Protein AF-A0A1U7TPP8-F1 (afdb_monomer_lite)

InterPro domains:
  IPR013087 Zinc finger C2H2-type [PS00028] (2-22)
  IPR013087 Zinc finger C2H2-type [PS50157] (1-27)
  IPR036236 Zinc finger C2H2 superfamily [SSF57667] (1-43)

Secondary structure (DSSP, 8-state):
--TTT----SSHHHHHHHHTTS--SS--B-TTT-PBPSSGGGEESTTSHHHH-TTS-------------------PPP---S----EETT-HHHHHHHHHHS-HHHHHHHHHHT--HHHHHHHHHHHHHHHHHHHHT--HHHHHHHHHHHHHHHHHHHHT--HHHHHHHHHHHHHHHHHHHHT--HHHHHHHHHHHHHTT-

Radius of gyration: 33.09 Å; chains: 1; bounding box: 66×43×98 Å

Foldseek 3Di:
DAPPPPDDDDDPVVNVVVVVVVPPPDDQAAPQPRHGHPDPVFKDLVPPPVPPPPPPDDDDDDDDDDDDDDDDDPCPPPPDDPDRHIHTPPPPRVVVVVCVVPDDVVVVVVCLVPPPPVNNVVVVVVVVVVVVVCVVPQDPVSVVVVVVVVVVVVVVVVVPDDPVNVVVVVVVVVVVVVVCQVPDDPVRVVVVVVVVVVVVD

Sequence (201 aa):
MCPVCGRALSSPGSLGRHLLIHSEDQRSNCAVCGARFTSHATFNSEKLPEVLNMESLPIAHNEGPSNAEGKDIAFSPPVYPAGILLVCNNCAAYRKLLEAQTPSVRKWALRRQNEPLEVRLQRLERERTAKKSRRDNETPEEREVRRMRDREAKRLQRMQETDEQRARRLQRDREAMRLKRANETPEKRQARLIREREAKR

Organism: Carlito syrichta (NCBI:txid1868482)

pLDDT: mean 70.75, std 24.05, range [28.14, 98.19]

Structure (mmCIF, N/CA/C/O backbone):
data_AF-A0A1U7TPP8-F1
#
_entry.id   AF-A0A1U7TPP8-F1
#
loop_
_atom_site.group_PDB
_atom_site.id
_atom_site.type_symbol
_atom_site.label_atom_id
_atom_site.label_alt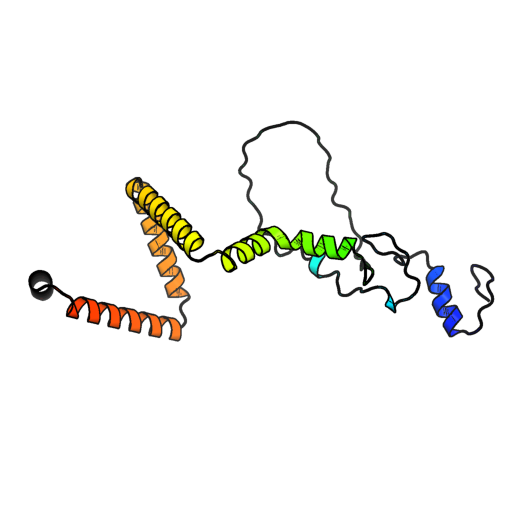_id
_atom_site.label_comp_id
_atom_site.label_asym_id
_atom_site.label_entity_id
_atom_site.label_seq_id
_atom_site.pdbx_PDB_ins_code
_atom_site.Cartn_x
_atom_site.Cartn_y
_atom_site.Cartn_z
_atom_site.occupancy
_atom_site.B_iso_or_equiv
_atom_site.auth_seq_id
_atom_site.auth_comp_id
_atom_site.auth_asym_id
_atom_site.auth_atom_id
_atom_site.pdbx_PDB_model_num
ATOM 1 N N . MET A 1 1 ? -41.255 -1.942 63.408 1.00 57.09 1 MET A N 1
ATOM 2 C CA . MET A 1 1 ? -40.026 -1.323 63.956 1.00 57.09 1 MET A CA 1
ATOM 3 C C . MET A 1 1 ? -38.818 -2.028 63.368 1.00 57.09 1 MET A C 1
ATOM 5 O O . MET A 1 1 ? -38.920 -3.217 63.095 1.00 57.09 1 MET A O 1
ATOM 9 N N . CYS A 1 2 ? -37.715 -1.314 63.143 1.00 51.94 2 CYS A N 1
ATOM 10 C CA . CYS A 1 2 ? -36.452 -1.907 62.716 1.00 51.94 2 CYS A CA 1
ATOM 11 C C . CYS A 1 2 ? -35.727 -2.544 63.916 1.00 51.94 2 CYS A C 1
ATOM 13 O O . CYS A 1 2 ? -35.495 -1.834 64.893 1.00 51.94 2 CYS A O 1
ATOM 15 N N . PRO A 1 3 ? -35.337 -3.829 63.853 1.00 45.69 3 PRO A N 1
ATOM 16 C CA . PRO A 1 3 ? -34.630 -4.510 64.939 1.00 45.69 3 PRO A CA 1
ATOM 17 C C . PRO A 1 3 ? -33.204 -3.992 65.184 1.00 45.69 3 PRO A C 1
ATOM 19 O O . PRO A 1 3 ? -32.658 -4.249 66.247 1.00 45.69 3 PRO A O 1
ATOM 22 N N . VAL A 1 4 ? -32.607 -3.257 64.237 1.00 48.06 4 VAL A N 1
ATOM 23 C CA . VAL A 1 4 ? -31.222 -2.756 64.350 1.00 48.06 4 VAL A CA 1
ATOM 24 C C . VAL A 1 4 ? -31.162 -1.341 64.935 1.00 48.06 4 VAL A C 1
ATOM 26 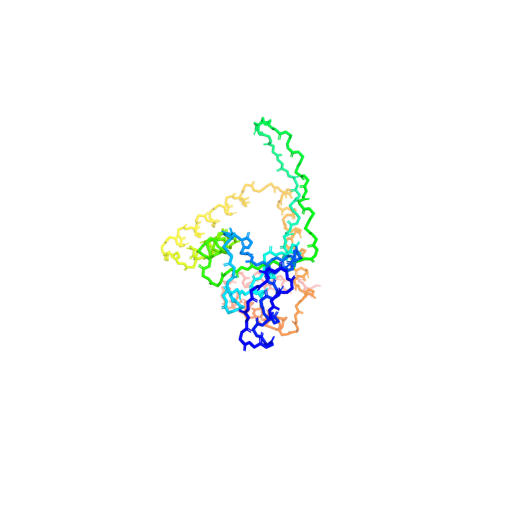O O . VAL A 1 4 ? -30.303 -1.045 65.754 1.00 48.06 4 VAL A O 1
ATOM 29 N N . CYS A 1 5 ? -32.081 -0.451 64.544 1.00 51.84 5 CYS A N 1
ATOM 30 C CA . CYS A 1 5 ? -32.044 0.961 64.954 1.00 51.84 5 CYS A CA 1
ATOM 31 C C . CYS A 1 5 ? -33.341 1.480 65.594 1.00 51.84 5 CYS A C 1
ATOM 33 O O . CYS A 1 5 ? -33.495 2.683 65.789 1.00 51.84 5 CYS A O 1
ATOM 35 N N . GLY A 1 6 ? -34.317 0.607 65.861 1.00 42.28 6 GLY A N 1
ATOM 36 C CA . GLY A 1 6 ? -35.557 0.949 66.568 1.00 42.28 6 GLY A CA 1
ATOM 37 C C . GLY A 1 6 ? -36.566 1.795 65.780 1.00 42.28 6 GLY A C 1
ATOM 38 O O . GLY A 1 6 ? -37.665 2.053 66.264 1.00 42.28 6 GLY A O 1
ATOM 39 N N . ARG A 1 7 ? -36.256 2.215 64.545 1.00 56.66 7 ARG A N 1
ATOM 40 C CA . ARG A 1 7 ? -37.121 3.118 63.766 1.00 56.66 7 ARG A CA 1
ATOM 41 C C . ARG A 1 7 ? -38.453 2.461 63.378 1.00 56.66 7 ARG A C 1
ATOM 43 O O . ARG A 1 7 ? -38.480 1.351 62.842 1.00 56.66 7 ARG A O 1
ATOM 50 N N . ALA A 1 8 ? -39.573 3.143 63.619 1.00 60.72 8 ALA A N 1
ATOM 51 C CA . ALA A 1 8 ? -40.893 2.699 63.171 1.00 60.72 8 ALA A CA 1
ATOM 52 C C . ALA A 1 8 ? -41.070 2.963 61.666 1.00 60.72 8 ALA A C 1
ATOM 54 O O . ALA A 1 8 ? -40.761 4.047 61.175 1.00 60.72 8 ALA A O 1
ATOM 55 N N . LEU A 1 9 ? -41.541 1.955 60.931 1.00 77.69 9 LEU A N 1
ATOM 56 C CA . LEU A 1 9 ? -41.769 2.010 59.485 1.00 77.69 9 LEU A CA 1
ATOM 57 C C . LEU A 1 9 ? -43.206 1.591 59.203 1.00 77.69 9 LEU A C 1
ATOM 59 O O . LEU A 1 9 ? -43.742 0.730 59.899 1.00 77.69 9 LEU A O 1
ATOM 63 N N . SER A 1 10 ? -43.810 2.229 58.201 1.00 72.75 10 SER A N 1
ATOM 64 C CA . SER A 1 10 ? -45.250 2.188 57.938 1.00 72.75 10 SER A CA 1
ATOM 65 C C . SER A 1 10 ? -45.726 0.926 57.219 1.00 72.75 10 SER A C 1
ATOM 67 O O . SER A 1 10 ? -46.928 0.702 57.130 1.00 72.75 10 SER A O 1
ATOM 69 N N . SER A 1 11 ? -44.820 0.095 56.696 1.00 77.25 11 SER A N 1
ATOM 70 C CA . SER A 1 11 ? -45.200 -1.147 56.020 1.00 77.25 11 SER A CA 1
ATOM 71 C C . SER A 1 11 ? -44.100 -2.216 56.045 1.00 77.25 11 SER A C 1
ATOM 73 O O . SER A 1 11 ? -42.914 -1.887 56.122 1.00 77.25 11 SER A O 1
ATOM 75 N N . PRO A 1 12 ? -44.453 -3.504 55.891 1.00 53.66 12 PRO A N 1
ATOM 76 C CA . PRO A 1 12 ? -43.474 -4.587 55.780 1.00 53.66 12 PRO A CA 1
ATOM 77 C C . PRO A 1 12 ? -42.531 -4.420 54.577 1.00 53.66 12 PRO A C 1
ATOM 79 O O . PRO A 1 12 ? -41.334 -4.668 54.683 1.00 53.66 12 PRO A O 1
ATOM 82 N N . GLY A 1 13 ? -43.039 -3.916 53.445 1.00 62.00 13 GLY A N 1
ATOM 83 C CA . GLY A 1 13 ? -42.222 -3.651 52.255 1.00 62.00 13 GLY A CA 1
ATOM 84 C C . GLY A 1 13 ? -41.216 -2.507 52.445 1.00 62.00 13 GLY A C 1
ATOM 85 O O . GLY A 1 13 ? -40.094 -2.574 51.942 1.00 62.00 13 GLY A O 1
ATOM 86 N N . SER A 1 14 ? -41.579 -1.470 53.210 1.00 57.34 14 SER A N 1
ATOM 87 C CA . SER A 1 14 ? -40.646 -0.392 53.571 1.00 57.34 14 SER A CA 1
ATOM 88 C C . SER A 1 14 ? -39.616 -0.844 54.610 1.00 57.34 14 SER A C 1
ATOM 90 O O . SER A 1 14 ? -38.460 -0.436 54.523 1.00 57.34 14 SER A O 1
ATOM 92 N N . LEU A 1 15 ? -39.996 -1.748 55.520 1.00 55.88 15 LEU A N 1
ATOM 93 C CA . LEU A 1 15 ? -39.082 -2.412 56.451 1.00 55.88 15 LEU A CA 1
ATOM 94 C C . LEU A 1 15 ? -38.051 -3.285 55.723 1.00 55.88 15 LEU A C 1
ATOM 96 O O . LEU A 1 15 ? -36.863 -3.139 55.987 1.00 55.88 15 LEU A O 1
ATOM 100 N N . GLY A 1 16 ? -38.466 -4.102 54.751 1.00 51.59 16 GLY A N 1
ATOM 101 C CA . GLY A 1 16 ? -37.540 -4.913 53.949 1.00 51.59 16 GLY A CA 1
ATOM 102 C C . GLY A 1 16 ? -36.503 -4.067 53.202 1.00 51.59 16 GLY A C 1
ATOM 103 O O . GLY A 1 16 ? -35.313 -4.363 53.235 1.00 51.59 16 GLY A O 1
ATOM 104 N N . ARG A 1 17 ? -36.927 -2.943 52.608 1.00 53.84 17 ARG A N 1
ATOM 105 C CA . ARG A 1 17 ? -36.008 -2.004 51.939 1.00 53.84 17 ARG A CA 1
ATOM 106 C C . ARG A 1 17 ? -35.098 -1.261 52.918 1.00 53.84 17 ARG A C 1
ATOM 108 O O . ARG A 1 17 ? -33.950 -0.982 52.596 1.00 53.84 17 ARG A O 1
ATOM 115 N N . HIS A 1 18 ? -35.606 -0.928 54.099 1.00 55.62 18 HIS A N 1
ATOM 116 C CA . HIS A 1 18 ? -34.836 -0.263 55.145 1.00 55.62 18 HIS A CA 1
ATOM 117 C C . HIS A 1 18 ? -33.730 -1.158 55.722 1.00 55.62 18 HIS A C 1
ATOM 119 O O . HIS A 1 18 ? -32.657 -0.659 56.046 1.00 55.62 18 HIS A O 1
ATOM 125 N N . LEU A 1 19 ? -33.961 -2.470 55.819 1.00 53.91 19 LEU A N 1
ATOM 126 C CA . LEU A 1 19 ? -32.984 -3.429 56.350 1.00 53.91 19 LEU A CA 1
ATOM 127 C C . LEU A 1 19 ? -31.756 -3.615 55.448 1.00 53.91 19 LEU A C 1
ATOM 129 O O . LEU A 1 19 ? -30.680 -3.929 55.950 1.00 53.91 19 LEU A O 1
ATOM 133 N N . LEU A 1 20 ? -31.876 -3.316 54.151 1.00 53.19 20 LEU A N 1
ATOM 134 C CA . LEU A 1 20 ? -30.743 -3.298 53.217 1.00 53.19 20 LEU A CA 1
ATOM 135 C C . LEU A 1 20 ? -29.694 -2.230 53.574 1.00 53.19 20 LEU A C 1
ATOM 137 O O . LEU A 1 20 ? -28.545 -2.350 53.174 1.00 53.19 20 LEU A O 1
ATOM 141 N N . ILE A 1 21 ? -30.070 -1.198 54.339 1.00 49.81 21 ILE A N 1
ATOM 142 C CA . ILE A 1 21 ? -29.153 -0.137 54.791 1.00 49.81 21 ILE A CA 1
ATOM 143 C C . ILE A 1 21 ? -28.291 -0.612 55.976 1.00 49.81 21 ILE A C 1
ATOM 145 O O . ILE A 1 21 ? -27.204 -0.085 56.187 1.00 49.81 21 ILE A O 1
ATOM 149 N N . HIS A 1 22 ? -28.766 -1.606 56.737 1.00 47.25 22 HIS A N 1
ATOM 150 C CA . HIS A 1 22 ? -28.080 -2.160 57.915 1.00 47.25 22 HIS A CA 1
ATOM 151 C C . HIS A 1 22 ? -27.206 -3.377 57.603 1.00 47.25 22 HIS A C 1
ATOM 153 O O . HIS A 1 22 ? -26.532 -3.886 58.491 1.00 47.25 22 HIS A O 1
ATOM 159 N N . SER A 1 23 ? -27.222 -3.870 56.365 1.00 53.69 23 SER A N 1
ATOM 160 C CA . SER A 1 23 ? -26.359 -4.981 55.964 1.00 53.69 23 SER A CA 1
ATOM 161 C C . SER A 1 23 ? -24.947 -4.447 55.713 1.00 53.69 23 SER A C 1
ATOM 163 O O . SER A 1 23 ? -24.720 -3.718 54.751 1.00 53.69 23 SER A O 1
ATOM 165 N N . GLU A 1 24 ? -23.998 -4.790 56.589 1.00 48.62 24 GLU A N 1
ATOM 166 C CA . GLU A 1 24 ? -22.576 -4.418 56.461 1.00 48.62 24 GLU A CA 1
ATOM 167 C C . GLU A 1 24 ? -21.866 -5.114 55.280 1.00 48.62 24 GLU A C 1
ATOM 169 O O . GLU A 1 24 ? -20.729 -4.779 54.950 1.00 48.62 24 GLU A O 1
ATOM 174 N N . ASP A 1 25 ? -22.556 -6.010 54.567 1.00 44.31 25 ASP A N 1
ATOM 175 C CA . ASP A 1 25 ? -22.104 -6.566 53.294 1.00 44.31 25 ASP A CA 1
ATOM 176 C C . ASP A 1 25 ? -22.533 -5.674 52.107 1.00 44.31 25 ASP A C 1
ATOM 178 O O . ASP A 1 25 ? -23.552 -5.866 51.451 1.00 44.31 25 ASP A O 1
ATOM 182 N N . GLN A 1 26 ? -21.684 -4.674 51.856 1.00 46.75 26 GLN A N 1
ATOM 183 C CA . GLN A 1 26 ? -21.269 -4.202 50.531 1.00 46.75 26 GLN A CA 1
ATOM 184 C C . GLN A 1 26 ? -22.236 -3.406 49.611 1.00 46.75 26 GLN A C 1
ATOM 186 O O . GLN A 1 26 ? -23.159 -3.916 48.986 1.00 46.75 26 GLN A O 1
ATOM 191 N N . ARG A 1 27 ? -21.786 -2.169 49.312 1.00 51.53 27 ARG A N 1
ATOM 192 C CA . ARG A 1 27 ? -22.001 -1.389 48.064 1.00 51.53 27 ARG A CA 1
ATOM 193 C C . ARG A 1 27 ? -23.310 -0.603 47.955 1.00 51.53 27 ARG A C 1
ATOM 195 O O . ARG A 1 27 ? -24.081 -0.764 47.019 1.00 51.53 27 ARG A O 1
ATOM 202 N N . SER A 1 28 ? -23.485 0.400 48.805 1.00 52.44 28 SER A N 1
ATOM 203 C CA . SER A 1 28 ? -24.407 1.505 48.511 1.00 52.44 28 SER A CA 1
ATOM 204 C C . SER A 1 28 ? -23.679 2.758 48.019 1.00 52.44 28 SER A C 1
ATOM 206 O O . SER A 1 28 ? -24.222 3.841 48.179 1.00 52.44 28 SER A O 1
ATOM 208 N N . ASN A 1 29 ? -22.453 2.667 47.490 1.00 54.66 29 ASN A N 1
ATOM 209 C CA . ASN A 1 29 ? -21.668 3.838 47.088 1.00 54.66 29 ASN A CA 1
ATOM 210 C C . ASN A 1 29 ? -21.175 3.690 45.646 1.00 54.66 29 ASN A C 1
ATOM 212 O O . ASN A 1 29 ? -20.780 2.603 45.227 1.00 54.66 29 ASN A O 1
ATOM 216 N N . CYS A 1 30 ? -21.150 4.791 44.899 1.00 61.12 30 CYS A N 1
ATOM 217 C CA . CYS A 1 30 ? -20.512 4.842 43.592 1.00 61.12 30 CYS A CA 1
ATOM 218 C C . CYS A 1 30 ? -19.013 4.539 43.731 1.00 61.12 30 CYS A C 1
ATOM 220 O O . CYS A 1 30 ? -18.312 5.267 44.429 1.00 61.12 30 CYS A O 1
ATOM 222 N N . ALA A 1 31 ? -18.499 3.530 43.025 1.00 55.84 31 ALA A N 1
ATOM 223 C CA . ALA A 1 31 ? -17.082 3.150 43.072 1.00 55.84 31 ALA A CA 1
ATOM 224 C C . ALA A 1 31 ? -16.133 4.257 42.570 1.00 55.84 31 ALA A C 1
ATOM 226 O O . ALA A 1 31 ? -14.944 4.238 42.863 1.00 55.84 31 ALA A O 1
ATOM 227 N N . VAL A 1 32 ? -16.662 5.226 41.815 1.00 57.09 32 VAL A N 1
ATOM 228 C CA . VAL A 1 32 ? -15.876 6.293 41.183 1.00 57.09 32 VAL A CA 1
ATOM 229 C C . VAL A 1 32 ? -15.894 7.593 41.986 1.00 57.09 32 VAL A C 1
ATOM 231 O O . VAL A 1 32 ? -14.871 8.255 42.102 1.00 57.09 32 VAL A O 1
ATOM 234 N N . CYS A 1 33 ? -17.048 7.995 42.525 1.00 57.81 33 CYS A N 1
ATOM 235 C CA . CYS A 1 33 ? -17.174 9.259 43.264 1.00 57.81 33 CYS A CA 1
ATOM 236 C C . CYS A 1 33 ? -17.543 9.089 44.742 1.00 57.81 33 CYS A C 1
ATOM 238 O O . CYS A 1 33 ? -17.759 10.082 45.427 1.00 57.81 33 CYS A O 1
ATOM 240 N N . GLY A 1 34 ? -17.683 7.855 45.230 1.00 58.19 34 GLY A N 1
ATOM 241 C CA . GLY A 1 34 ? -18.028 7.543 46.620 1.00 58.19 34 GLY A CA 1
ATOM 242 C C . GLY A 1 34 ? -19.459 7.903 47.037 1.00 58.19 34 GLY A C 1
ATOM 243 O O . GLY A 1 34 ? -19.847 7.625 48.168 1.00 58.19 34 GLY A O 1
ATOM 244 N N . ALA A 1 35 ? -20.258 8.507 46.150 1.00 58.78 35 ALA A N 1
ATOM 245 C CA . ALA A 1 35 ? -21.600 8.987 46.474 1.00 58.78 35 ALA A CA 1
ATOM 246 C C . ALA A 1 35 ? -22.540 7.843 46.879 1.00 58.78 35 ALA A C 1
ATOM 248 O O . ALA A 1 35 ? -22.634 6.846 46.159 1.00 58.78 35 ALA A O 1
ATOM 249 N N . ARG A 1 36 ? -23.254 8.016 48.000 1.00 61.50 36 ARG A N 1
ATOM 250 C CA . ARG A 1 36 ? -24.198 7.025 48.532 1.00 61.50 36 ARG A CA 1
ATOM 251 C C . ARG A 1 36 ? -25.487 6.983 47.701 1.00 61.50 36 ARG A C 1
ATOM 253 O O . ARG A 1 36 ? -26.065 8.027 47.404 1.00 61.50 36 ARG A O 1
ATOM 260 N N . PHE A 1 37 ? -25.959 5.792 47.353 1.00 57.41 37 PHE A N 1
ATOM 261 C CA . PHE A 1 37 ? -27.240 5.576 46.689 1.00 57.41 37 PHE A CA 1
ATOM 262 C C . PHE A 1 37 ? -28.373 5.612 47.714 1.00 57.41 37 PHE A C 1
ATOM 264 O O . PHE A 1 37 ? -28.315 4.950 48.746 1.00 57.41 37 PHE A O 1
ATO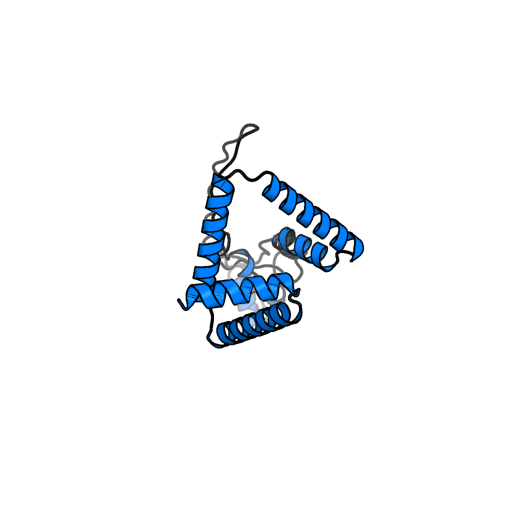M 271 N N . THR A 1 38 ? -29.433 6.353 47.409 1.00 55.16 38 THR A N 1
ATOM 272 C CA . THR A 1 38 ? -30.662 6.401 48.220 1.00 55.16 38 THR A CA 1
ATOM 273 C C . THR A 1 38 ? -31.785 5.540 47.632 1.00 55.16 38 THR A C 1
ATOM 275 O O . THR A 1 38 ? -32.824 5.359 48.262 1.00 55.16 38 THR A O 1
ATOM 278 N N . SER A 1 39 ? -31.597 5.008 46.417 1.00 53.75 39 SER A N 1
ATOM 279 C CA . SER A 1 39 ? -32.580 4.208 45.677 1.00 53.75 39 SER A CA 1
ATOM 280 C C . SER A 1 39 ? -31.935 3.465 44.497 1.00 53.75 39 SER A C 1
ATOM 282 O O . SER A 1 39 ? -31.018 3.985 43.856 1.00 53.75 39 SER A O 1
ATOM 284 N N . HIS A 1 40 ? -32.474 2.288 44.153 1.00 53.91 40 HIS A N 1
ATOM 285 C CA . HIS A 1 40 ? -32.032 1.435 43.037 1.00 53.91 40 HIS A CA 1
ATOM 286 C C . HIS A 1 40 ? -32.143 2.110 41.654 1.00 53.91 40 HIS A C 1
ATOM 288 O O . HIS A 1 40 ? -31.454 1.728 40.719 1.00 53.91 40 HIS A O 1
ATOM 294 N N . ALA A 1 41 ? -32.955 3.165 41.516 1.00 58.31 41 ALA A N 1
ATOM 295 C CA . ALA A 1 41 ? -33.093 3.918 40.263 1.00 58.31 41 ALA A CA 1
ATOM 296 C C . ALA A 1 41 ? -31.877 4.815 39.926 1.00 58.31 41 ALA A C 1
ATOM 298 O O . ALA A 1 41 ? -31.804 5.392 38.840 1.00 58.31 41 ALA A O 1
ATOM 299 N N . THR A 1 42 ? -30.928 4.980 40.857 1.00 55.91 42 THR A N 1
ATOM 300 C CA . THR A 1 42 ? -29.834 5.964 40.739 1.00 55.91 42 THR A CA 1
ATOM 301 C C . THR A 1 42 ? -28.471 5.368 40.361 1.00 55.91 42 THR A C 1
ATOM 303 O O . THR A 1 42 ? -27.526 6.124 40.105 1.00 55.91 42 THR A O 1
ATOM 306 N N . PHE A 1 43 ? -28.370 4.039 40.243 1.00 59.56 43 PHE A N 1
ATOM 307 C CA . PHE A 1 43 ? -27.158 3.330 39.823 1.00 59.56 43 PHE A CA 1
ATOM 308 C C . PHE A 1 43 ? -27.418 2.394 38.638 1.00 59.56 43 PHE A C 1
ATOM 310 O O . PHE A 1 43 ? -28.562 2.036 38.369 1.00 59.56 43 PHE A O 1
ATOM 317 N N . ASN A 1 44 ? -26.361 2.015 37.918 1.00 55.38 44 ASN A N 1
ATOM 318 C CA . ASN A 1 44 ? -26.442 1.028 36.842 1.00 55.38 44 ASN A CA 1
ATOM 319 C C . ASN A 1 44 ? -25.293 0.018 36.966 1.00 55.38 44 ASN A C 1
ATOM 321 O O . ASN A 1 44 ? -24.119 0.394 36.932 1.00 55.38 44 ASN A O 1
ATOM 325 N N . SER A 1 45 ? -25.652 -1.252 37.158 1.00 54.56 45 SER A N 1
ATOM 326 C CA . SER A 1 45 ? -24.728 -2.385 37.265 1.00 54.56 45 SER A CA 1
ATOM 327 C C . SER A 1 45 ? -24.223 -2.870 35.899 1.00 54.56 45 SER A C 1
ATOM 329 O O . SER A 1 45 ? -23.122 -3.407 35.818 1.00 54.56 45 SER A O 1
ATOM 331 N N . GLU A 1 46 ? -24.968 -2.629 34.815 1.00 55.53 46 GLU A N 1
ATOM 332 C CA . GLU A 1 46 ? -24.654 -3.099 33.457 1.00 55.53 46 GLU A CA 1
ATOM 333 C C . GLU A 1 46 ? -23.533 -2.308 32.769 1.00 55.53 46 GLU A C 1
ATOM 335 O O . GLU A 1 46 ? -23.023 -2.751 31.747 1.00 55.53 46 GLU A O 1
ATOM 340 N N . LYS A 1 47 ? -23.125 -1.137 33.285 1.00 51.88 47 LYS A N 1
ATOM 341 C CA . LYS A 1 47 ? -22.104 -0.285 32.630 1.00 51.88 47 LYS A CA 1
ATOM 342 C C . LYS A 1 47 ? -20.652 -0.649 32.968 1.00 51.88 47 LYS A C 1
ATOM 344 O O . LYS A 1 47 ? -19.720 -0.110 32.383 1.00 51.88 47 LYS A O 1
ATOM 349 N N . LEU A 1 48 ? -20.431 -1.561 33.907 1.00 50.97 48 LEU A N 1
ATOM 350 C CA . LEU A 1 48 ? -19.093 -1.980 34.339 1.00 50.97 48 LEU A CA 1
ATOM 351 C C . LEU A 1 48 ? -18.378 -3.089 33.547 1.00 50.97 48 LEU A C 1
ATOM 353 O O . LEU A 1 48 ? -17.153 -3.139 33.674 1.00 50.97 48 LEU A O 1
ATOM 357 N N . PRO A 1 49 ? -19.030 -3.935 32.722 1.00 48.31 49 PRO A N 1
ATOM 358 C CA . PRO A 1 49 ? -18.328 -4.975 31.968 1.00 48.31 49 PRO A CA 1
ATOM 359 C C . PRO A 1 49 ? -17.236 -4.418 31.044 1.00 48.31 49 PRO A C 1
ATOM 361 O O . PRO A 1 49 ? -16.205 -5.054 30.855 1.00 48.31 49 PRO A O 1
ATOM 364 N N . GLU A 1 50 ? -17.421 -3.208 30.505 1.00 44.38 50 GLU A N 1
ATOM 365 C CA . GLU A 1 50 ? -16.499 -2.615 29.524 1.00 44.38 50 GLU A CA 1
ATOM 366 C C . GLU A 1 50 ? -15.156 -2.152 30.114 1.00 44.38 50 GLU A C 1
ATOM 368 O O . GLU A 1 50 ? -14.206 -1.952 29.363 1.00 44.38 50 GLU A O 1
ATOM 373 N N . VAL A 1 51 ? -15.048 -1.991 31.438 1.00 46.75 51 VAL A N 1
ATOM 374 C CA . VAL A 1 51 ? -13.834 -1.456 32.091 1.00 46.75 51 VAL A CA 1
ATOM 375 C C . VAL A 1 51 ? -12.927 -2.562 32.644 1.00 46.75 51 VAL A C 1
ATOM 377 O O . VAL A 1 51 ? -11.767 -2.312 32.955 1.00 46.75 51 VAL A O 1
ATOM 380 N N . LEU A 1 52 ? -13.438 -3.791 32.771 1.00 45.62 52 LEU A N 1
ATOM 381 C CA . LEU A 1 52 ? -12.721 -4.913 33.390 1.00 45.62 52 LEU A CA 1
ATOM 382 C C . LEU A 1 52 ? -12.334 -6.019 32.401 1.00 45.62 52 LEU A C 1
ATOM 384 O O . LEU A 1 52 ? -11.721 -7.004 32.807 1.00 45.62 52 LEU A O 1
ATOM 388 N N . ASN A 1 53 ? -12.640 -5.863 31.109 1.00 43.81 53 ASN A N 1
ATOM 389 C CA . ASN A 1 53 ? -12.301 -6.871 30.110 1.00 43.81 53 ASN A CA 1
ATOM 390 C C . ASN A 1 53 ? -10.837 -6.731 29.650 1.00 43.81 53 ASN A C 1
ATOM 392 O O . ASN A 1 53 ? -10.526 -6.175 28.596 1.00 43.81 53 ASN A O 1
ATOM 396 N N . MET A 1 54 ? -9.927 -7.243 30.481 1.00 45.06 54 MET A N 1
ATOM 397 C CA . MET A 1 54 ? -8.474 -7.300 30.268 1.00 45.06 54 MET A CA 1
ATOM 398 C C . MET A 1 54 ? -8.046 -8.395 29.262 1.00 45.06 54 MET A C 1
ATOM 400 O O . MET A 1 54 ? -6.898 -8.813 29.257 1.00 45.06 54 MET A O 1
ATOM 404 N N . GLU A 1 55 ? -8.941 -8.878 28.394 1.00 39.47 55 GLU A N 1
ATOM 405 C CA . GLU A 1 55 ? -8.624 -9.904 27.380 1.00 39.47 55 GLU A CA 1
ATOM 406 C C . GLU A 1 55 ? -8.304 -9.332 25.987 1.00 39.47 55 GLU A C 1
ATOM 408 O O . GLU A 1 55 ? -8.147 -10.077 25.023 1.00 39.47 55 GLU A O 1
ATOM 413 N N . SER A 1 56 ? -8.185 -8.007 25.842 1.00 47.62 56 SER A N 1
ATOM 414 C CA . SER A 1 56 ? -7.974 -7.377 24.526 1.00 47.62 56 SER A CA 1
ATOM 415 C C . SER A 1 56 ? -6.809 -6.384 24.434 1.00 47.62 56 SER A C 1
ATOM 417 O O . SER A 1 56 ? -6.685 -5.680 23.430 1.00 47.62 56 SER A O 1
ATOM 419 N N . LEU A 1 57 ? -5.894 -6.360 25.413 1.00 40.56 57 LEU A N 1
ATOM 420 C CA . LEU A 1 57 ? -4.619 -5.651 25.256 1.00 40.56 57 LEU A CA 1
ATOM 421 C C . LEU A 1 57 ? -3.549 -6.579 24.648 1.00 40.56 57 LEU A C 1
ATOM 423 O O . LEU A 1 57 ? -3.292 -7.648 25.200 1.00 40.56 57 LEU A O 1
ATOM 427 N N . PRO A 1 58 ? -2.891 -6.195 23.536 1.00 37.09 58 PRO A N 1
ATOM 428 C CA . PRO A 1 58 ? -1.768 -6.958 23.010 1.00 37.09 58 PRO A CA 1
ATOM 429 C C . PRO A 1 58 ? -0.571 -6.860 23.965 1.00 37.09 58 PRO A C 1
ATOM 431 O O . PRO A 1 58 ? -0.212 -5.770 24.414 1.00 37.09 58 PRO A O 1
ATOM 434 N N . ILE A 1 59 ? 0.057 -8.005 24.245 1.00 39.06 59 ILE A N 1
ATOM 435 C CA . ILE A 1 59 ? 1.302 -8.111 25.013 1.00 39.06 59 ILE A CA 1
ATOM 436 C C . ILE A 1 59 ? 2.391 -7.345 24.253 1.00 39.06 59 ILE A C 1
ATOM 438 O O . ILE A 1 59 ? 2.843 -7.768 23.188 1.00 39.06 59 ILE A O 1
ATOM 442 N N . ALA A 1 60 ? 2.789 -6.188 24.779 1.00 36.00 60 ALA A N 1
ATOM 443 C CA . ALA A 1 60 ? 3.934 -5.451 24.270 1.00 36.00 60 ALA A CA 1
ATOM 444 C C . ALA A 1 60 ? 5.213 -6.112 24.798 1.00 36.00 60 ALA A C 1
ATOM 446 O O . ALA A 1 60 ? 5.476 -6.105 25.999 1.00 36.00 60 ALA A O 1
ATOM 447 N N . HIS A 1 61 ? 6.004 -6.692 23.895 1.00 35.62 61 HIS A N 1
ATOM 448 C CA . HIS A 1 61 ? 7.373 -7.083 24.201 1.00 35.62 61 HIS A CA 1
ATOM 449 C C . HIS A 1 61 ? 8.228 -5.827 24.412 1.00 35.62 61 HIS A C 1
ATOM 451 O O . HIS A 1 61 ? 8.189 -4.890 23.612 1.00 35.62 61 HIS A O 1
ATOM 457 N N . ASN A 1 62 ? 8.956 -5.837 25.528 1.00 41.28 62 ASN A N 1
ATOM 458 C CA . ASN A 1 62 ? 9.950 -4.854 25.940 1.00 41.28 62 ASN A CA 1
ATOM 459 C C . ASN A 1 62 ? 11.036 -4.668 24.879 1.00 41.28 62 ASN A C 1
ATOM 461 O O . ASN A 1 62 ? 11.746 -5.619 24.589 1.00 41.28 62 ASN A O 1
ATOM 465 N N . GLU A 1 63 ? 11.238 -3.432 24.433 1.00 30.89 63 GLU A N 1
ATOM 466 C CA . GLU A 1 63 ? 12.546 -2.909 24.030 1.00 30.89 63 GLU A CA 1
ATOM 467 C C . GLU A 1 63 ? 12.576 -1.434 24.467 1.00 30.89 63 GLU A C 1
ATOM 469 O O . GLU A 1 63 ? 11.984 -0.559 23.831 1.00 30.89 63 GLU A O 1
ATOM 474 N N . GLY A 1 64 ? 13.192 -1.175 25.622 1.00 29.97 64 GLY A N 1
ATOM 475 C CA . GLY A 1 64 ? 13.648 0.162 26.006 1.00 29.97 64 GLY A CA 1
ATOM 476 C C . GLY A 1 64 ? 15.058 0.416 25.461 1.00 29.97 64 GLY A C 1
ATOM 477 O O . GLY A 1 64 ? 15.761 -0.525 25.099 1.00 29.97 64 GLY A O 1
ATOM 478 N N . PRO A 1 65 ? 15.519 1.675 25.479 1.00 35.19 65 PRO A N 1
ATOM 479 C CA . PRO A 1 65 ? 16.534 1.973 26.484 1.00 35.19 65 PRO A CA 1
ATOM 480 C C . PRO A 1 65 ? 16.254 3.252 27.288 1.00 35.19 65 PRO A C 1
ATOM 482 O O . PRO A 1 65 ? 16.036 4.334 26.751 1.00 35.19 65 PRO A O 1
ATOM 485 N N . SER A 1 66 ? 16.274 3.038 28.606 1.00 30.73 66 SER A N 1
ATOM 486 C CA . SER A 1 66 ? 16.774 3.863 29.716 1.00 30.73 66 SER A CA 1
ATOM 487 C C . SER A 1 66 ? 16.935 5.381 29.547 1.00 30.73 66 SER A C 1
ATOM 489 O O . SER A 1 66 ? 17.858 5.844 28.877 1.00 30.73 66 SER A O 1
ATOM 491 N N . ASN A 1 67 ? 16.197 6.137 30.370 1.00 28.14 67 ASN A N 1
ATOM 492 C CA . ASN A 1 67 ? 16.820 7.100 31.286 1.00 28.14 67 ASN A CA 1
ATOM 493 C C . ASN A 1 67 ? 15.892 7.478 32.462 1.00 28.14 67 ASN A C 1
ATOM 495 O O . ASN A 1 67 ? 14.685 7.599 32.270 1.00 28.14 67 ASN A O 1
ATOM 499 N N . ALA A 1 68 ? 16.513 7.723 33.623 1.00 31.17 68 ALA A N 1
ATOM 500 C CA . ALA A 1 68 ? 15.995 8.316 34.870 1.00 31.17 68 ALA A CA 1
ATOM 501 C C . ALA A 1 68 ? 15.256 7.418 35.902 1.00 31.17 68 ALA A C 1
ATOM 503 O O . ALA A 1 68 ? 14.052 7.200 35.849 1.00 31.17 68 ALA A O 1
ATOM 504 N N . GLU A 1 69 ? 16.050 6.955 36.876 1.00 28.77 69 GLU A N 1
ATOM 505 C CA . GLU A 1 69 ? 15.881 7.116 38.336 1.00 28.77 69 GLU A CA 1
ATOM 506 C C . GLU A 1 69 ? 14.522 6.811 39.016 1.00 28.77 69 GLU A C 1
ATOM 508 O O . GLU A 1 69 ? 13.602 7.620 39.045 1.00 28.77 69 GLU A O 1
ATOM 513 N N . GLY A 1 70 ? 14.501 5.685 39.744 1.00 33.19 70 GLY A N 1
ATOM 514 C CA . GLY A 1 70 ? 14.189 5.660 41.181 1.00 33.19 70 GLY A CA 1
ATOM 515 C C . GLY A 1 70 ? 12.733 5.812 41.642 1.00 33.19 70 GLY A C 1
ATOM 516 O O . GLY A 1 70 ? 12.311 6.904 42.014 1.00 33.19 70 GLY A O 1
ATOM 517 N N . LYS A 1 71 ? 12.032 4.678 41.802 1.00 35.31 71 LYS A N 1
ATOM 518 C CA . LYS A 1 71 ? 11.345 4.269 43.051 1.00 35.31 71 LYS A CA 1
ATOM 519 C C . LYS A 1 71 ? 10.683 2.905 42.860 1.00 35.31 71 LYS A C 1
ATOM 521 O O . LYS A 1 71 ? 9.679 2.786 42.161 1.00 35.31 71 LYS A O 1
ATOM 526 N N . ASP A 1 72 ? 11.227 1.901 43.539 1.00 32.31 72 ASP A N 1
ATOM 527 C CA . ASP A 1 72 ? 10.591 0.604 43.736 1.00 32.31 72 ASP A CA 1
ATOM 528 C C . ASP A 1 72 ? 9.330 0.787 44.588 1.00 32.31 72 ASP A C 1
ATOM 530 O O . ASP A 1 72 ? 9.371 0.819 45.817 1.00 32.31 72 ASP A O 1
ATOM 534 N N . ILE A 1 73 ? 8.184 0.942 43.930 1.00 34.72 73 ILE A N 1
ATOM 535 C CA . ILE A 1 73 ? 6.893 0.640 44.539 1.00 34.72 73 ILE A CA 1
ATOM 536 C C . ILE A 1 73 ? 6.485 -0.691 43.932 1.00 34.72 73 ILE A C 1
ATOM 538 O O . ILE A 1 73 ? 6.062 -0.752 42.779 1.00 34.72 73 ILE A O 1
ATOM 542 N N . ALA A 1 74 ? 6.642 -1.763 44.708 1.00 33.53 74 ALA A N 1
ATOM 543 C CA . ALA A 1 74 ? 6.021 -3.041 44.410 1.00 33.53 74 ALA A CA 1
ATOM 544 C C . ALA A 1 74 ? 4.507 -2.807 44.291 1.00 33.53 74 ALA A C 1
ATOM 546 O O . ALA A 1 74 ? 3.797 -2.690 45.291 1.00 33.53 74 ALA A O 1
ATOM 547 N N . PHE A 1 75 ? 4.018 -2.660 43.061 1.00 30.72 75 PHE A N 1
ATOM 548 C CA . PHE A 1 75 ? 2.597 -2.538 42.782 1.00 30.72 75 PHE A CA 1
ATOM 549 C C . PHE A 1 75 ? 1.993 -3.932 42.928 1.00 30.72 75 PHE A C 1
ATOM 551 O O . PHE A 1 75 ? 1.895 -4.693 41.968 1.00 30.72 75 PHE A O 1
ATOM 558 N N . SER A 1 76 ? 1.646 -4.295 44.162 1.00 29.39 76 SER A N 1
ATOM 559 C CA . SER A 1 76 ? 0.743 -5.414 44.399 1.00 29.39 76 SER A CA 1
ATOM 560 C C . SER A 1 76 ? -0.579 -5.059 43.712 1.00 29.39 76 SER A C 1
ATOM 562 O O . SER A 1 76 ? -1.165 -4.026 44.060 1.00 29.39 76 SER A O 1
ATOM 564 N N . PRO A 1 77 ? -1.037 -5.814 42.697 1.00 31.86 77 PRO A N 1
ATOM 565 C CA . PRO A 1 77 ? -2.318 -5.524 42.082 1.00 31.86 77 PRO A CA 1
ATOM 566 C C . PRO A 1 77 ? -3.389 -5.659 43.171 1.00 31.86 77 PRO A C 1
ATOM 568 O O . PRO A 1 77 ? -3.381 -6.651 43.906 1.00 31.86 77 PRO A O 1
ATOM 571 N N . PRO A 1 78 ? -4.294 -4.679 43.329 1.00 35.25 78 PRO A N 1
ATOM 572 C CA . PRO A 1 78 ? -5.383 -4.809 44.281 1.00 35.25 78 PRO A CA 1
ATOM 573 C C . PRO A 1 78 ? -6.167 -6.085 43.967 1.00 35.25 78 PRO A C 1
ATOM 575 O O . PRO A 1 78 ? -6.740 -6.241 42.888 1.00 35.25 78 PRO A O 1
ATOM 578 N N . VAL A 1 79 ? -6.148 -7.020 44.916 1.00 28.97 79 VAL A N 1
ATOM 579 C CA . VAL A 1 79 ? -6.970 -8.226 44.881 1.00 28.97 79 VAL A CA 1
ATOM 580 C C . VAL A 1 79 ? -8.413 -7.763 45.044 1.00 28.97 79 VAL A C 1
ATOM 582 O O . VAL A 1 79 ? -8.857 -7.467 46.152 1.00 28.97 79 VAL A O 1
ATOM 585 N N . TYR A 1 80 ? -9.138 -7.632 43.935 1.00 35.81 80 TYR A N 1
ATOM 586 C CA . TYR A 1 80 ? -10.564 -7.332 43.973 1.00 35.81 80 TYR A CA 1
ATOM 587 C C . TYR A 1 80 ? -11.338 -8.647 44.099 1.00 35.81 80 TYR A C 1
ATOM 589 O O . TYR A 1 80 ? -11.300 -9.457 43.169 1.00 35.81 80 TYR A O 1
ATOM 597 N N . PRO A 1 81 ? -12.043 -8.897 45.218 1.00 32.66 81 PRO A N 1
ATOM 598 C CA . PRO A 1 81 ? -12.940 -10.038 45.296 1.00 32.66 81 PRO A CA 1
ATOM 599 C C . PRO A 1 81 ? -14.046 -9.857 44.254 1.00 32.66 81 PRO A C 1
ATOM 601 O O . PRO A 1 81 ? -14.516 -8.738 44.037 1.00 32.66 81 PRO A O 1
ATOM 604 N N . ALA A 1 82 ? -14.435 -10.954 43.599 1.00 33.72 82 ALA A N 1
ATOM 605 C CA . ALA A 1 82 ? -15.451 -10.999 42.552 1.00 33.72 82 ALA A CA 1
ATOM 606 C C . ALA A 1 82 ? -16.725 -10.256 42.989 1.00 33.72 82 ALA A C 1
ATOM 608 O O . ALA A 1 82 ? -17.551 -10.759 43.750 1.00 33.72 82 ALA A O 1
ATOM 609 N N . GLY A 1 83 ? -16.851 -9.006 42.550 1.00 43.00 83 GLY A N 1
ATOM 610 C CA . GLY A 1 83 ? -17.786 -8.077 43.142 1.00 43.00 83 GLY A CA 1
ATOM 611 C C . GLY A 1 83 ? -18.185 -6.992 42.165 1.00 43.00 83 GLY A C 1
ATOM 612 O O . GLY A 1 83 ? -17.422 -6.070 41.911 1.00 43.00 83 GLY A O 1
ATOM 613 N N . ILE A 1 84 ? -19.408 -7.113 41.644 1.00 49.16 84 ILE A N 1
ATOM 614 C CA . ILE A 1 84 ? -20.164 -6.077 40.929 1.00 49.16 84 ILE A CA 1
ATOM 615 C C . ILE A 1 84 ? -19.920 -4.708 41.585 1.00 49.16 84 ILE A C 1
ATOM 617 O O . ILE A 1 84 ? -20.462 -4.417 42.654 1.00 49.16 84 ILE A O 1
ATOM 621 N N . LEU A 1 85 ? -19.084 -3.880 40.959 1.00 54.31 85 LEU A N 1
ATOM 622 C CA . LEU A 1 85 ? -18.956 -2.474 41.327 1.00 54.31 85 LEU A CA 1
ATOM 623 C C . LEU A 1 85 ? -20.280 -1.774 40.966 1.00 54.31 85 LEU A C 1
ATOM 625 O O . LEU A 1 85 ? -21.066 -2.294 40.182 1.00 54.31 85 LEU A O 1
ATOM 629 N N . LEU A 1 86 ? -20.577 -0.608 41.533 1.00 60.12 86 LEU A N 1
ATOM 630 C CA . LEU A 1 86 ? -21.775 0.158 41.172 1.00 60.12 86 LEU A CA 1
ATOM 631 C C . LEU A 1 86 ? -21.366 1.584 40.822 1.00 60.12 86 LEU A C 1
ATOM 633 O O . LEU A 1 86 ? -20.542 2.187 41.513 1.00 60.12 86 LEU A O 1
ATOM 637 N N . VAL A 1 87 ? -21.946 2.144 39.761 1.00 58.69 87 VAL A N 1
ATOM 638 C CA . VAL A 1 87 ? -21.675 3.522 39.329 1.00 58.69 87 VAL A CA 1
ATOM 639 C C . VAL A 1 87 ? -22.981 4.305 39.231 1.00 58.69 87 VAL A C 1
ATOM 641 O O . VAL A 1 87 ? -23.993 3.778 38.769 1.00 58.69 87 VAL A O 1
ATOM 644 N N . CYS A 1 88 ? -22.979 5.573 39.664 1.00 63.69 88 CYS A N 1
ATOM 645 C CA . CYS A 1 88 ? -24.167 6.418 39.544 1.00 63.69 88 CYS A CA 1
ATOM 646 C C . CYS A 1 88 ? -24.413 6.862 38.090 1.00 63.69 88 CYS A C 1
ATOM 648 O O . CYS A 1 88 ? -23.482 7.215 37.361 1.00 63.69 88 CYS A O 1
ATOM 650 N N . ASN A 1 89 ? -25.686 6.903 37.681 1.00 59.56 89 ASN A N 1
ATOM 651 C CA . ASN A 1 89 ? -26.106 7.209 36.301 1.00 59.56 89 ASN A CA 1
ATOM 652 C C . ASN A 1 89 ? -25.637 8.588 35.789 1.00 59.56 89 ASN A C 1
ATOM 654 O O . ASN A 1 89 ? -25.484 8.804 34.581 1.00 59.56 89 ASN A O 1
ATOM 658 N N . ASN A 1 90 ? -25.367 9.520 36.708 1.00 60.44 90 ASN A N 1
ATOM 659 C CA . ASN A 1 90 ? -24.909 10.876 36.412 1.00 60.44 90 ASN A CA 1
ATOM 660 C C . ASN A 1 90 ? -23.475 11.163 36.896 1.00 60.44 90 ASN A C 1
ATOM 662 O O . ASN A 1 90 ? -23.112 12.321 37.083 1.00 60.44 90 ASN A O 1
ATOM 666 N N . CYS A 1 91 ? -22.650 10.133 37.122 1.00 62.78 91 CYS A N 1
ATOM 667 C CA . CYS A 1 91 ? -21.282 10.326 37.601 1.00 62.78 91 CYS A CA 1
ATOM 668 C C . CYS A 1 91 ? -20.433 11.052 36.545 1.00 62.78 91 CYS A C 1
ATOM 670 O O . CYS A 1 91 ? -19.965 10.444 35.581 1.00 62.78 91 CYS A O 1
ATOM 672 N N . ALA A 1 92 ? -20.193 12.351 36.737 1.00 64.31 92 ALA A N 1
ATOM 673 C CA . ALA A 1 92 ? -19.343 13.140 35.846 1.00 64.31 92 ALA A CA 1
ATOM 674 C C . ALA A 1 92 ? -17.908 12.585 35.779 1.00 64.31 92 ALA A C 1
ATOM 676 O O . ALA A 1 92 ? -17.305 12.574 34.710 1.00 64.31 92 ALA A O 1
ATOM 677 N N . ALA A 1 93 ? -17.382 12.070 36.896 1.00 56.69 93 ALA A N 1
ATOM 678 C CA . ALA A 1 93 ? -16.063 11.440 36.952 1.00 56.69 93 ALA A CA 1
ATOM 679 C C . ALA A 1 93 ? -16.005 10.134 36.139 1.00 56.69 93 ALA A C 1
ATOM 681 O O . ALA A 1 93 ? -15.040 9.912 35.419 1.00 56.69 93 ALA A O 1
ATOM 682 N N . TYR A 1 94 ? -17.058 9.314 36.165 1.00 56.06 94 TYR A N 1
ATOM 683 C CA . TYR A 1 94 ? -17.136 8.098 35.352 1.00 56.06 94 TYR A CA 1
ATOM 684 C C . TYR A 1 94 ? -17.297 8.400 33.859 1.00 56.06 94 TYR A C 1
ATOM 686 O O . TYR A 1 94 ? -16.647 7.764 33.037 1.00 56.06 94 TYR A O 1
ATOM 694 N N . ARG A 1 95 ? -18.105 9.409 33.496 1.00 63.69 95 ARG A N 1
ATOM 695 C CA . ARG A 1 95 ? -18.211 9.880 32.102 1.00 63.69 95 ARG A CA 1
ATOM 696 C C . ARG A 1 95 ? -16.857 10.358 31.580 1.00 63.69 95 ARG A C 1
ATOM 698 O O . ARG A 1 95 ? -16.420 9.904 30.529 1.00 63.69 95 ARG A O 1
ATOM 705 N N . LYS A 1 96 ? -16.143 11.162 32.375 1.00 58.62 96 LYS A N 1
ATOM 706 C CA . LYS A 1 96 ? -14.768 11.580 32.072 1.00 58.62 96 LYS A CA 1
ATOM 707 C C . LYS A 1 96 ? -13.805 10.394 31.974 1.00 58.62 96 LYS A C 1
ATOM 709 O O . LYS A 1 96 ? -12.960 10.396 31.091 1.00 58.62 96 LYS A O 1
ATOM 714 N N . LEU A 1 97 ? -13.931 9.376 32.828 1.00 54.69 97 LEU A N 1
ATOM 715 C CA . LEU A 1 97 ? -13.111 8.160 32.764 1.00 54.69 97 LEU A CA 1
ATOM 716 C C . LEU A 1 97 ? -13.395 7.322 31.509 1.00 54.69 97 LEU A C 1
ATOM 718 O O . LEU A 1 97 ? -12.452 6.799 30.927 1.00 54.69 97 LEU A O 1
ATOM 722 N N . LEU A 1 98 ? -14.644 7.210 31.051 1.00 57.22 98 LEU A N 1
ATOM 723 C CA . LEU A 1 98 ? -14.982 6.543 29.783 1.00 57.22 98 LEU A CA 1
ATOM 724 C C . LEU A 1 98 ? -14.452 7.325 28.567 1.00 57.22 98 LEU A C 1
ATOM 726 O O . LEU A 1 98 ? -13.867 6.749 27.644 1.00 57.22 98 LEU A O 1
ATOM 730 N N . GLU A 1 99 ? -14.592 8.652 28.586 1.00 56.19 99 GLU A N 1
ATOM 731 C CA . GLU A 1 99 ? -14.040 9.553 27.565 1.00 56.19 99 GLU A CA 1
ATOM 732 C C . GLU A 1 99 ? -12.501 9.541 27.549 1.00 56.19 99 GLU A C 1
ATOM 734 O O . GLU A 1 99 ? -11.886 9.673 26.488 1.00 56.19 99 GLU A O 1
ATOM 739 N N . ALA A 1 100 ? -11.874 9.348 28.714 1.00 53.16 100 ALA A N 1
ATOM 740 C CA . ALA A 1 100 ? -10.427 9.246 28.890 1.00 53.16 100 ALA A CA 1
ATOM 741 C C . ALA A 1 100 ? -9.858 7.851 28.573 1.00 53.16 100 ALA A C 1
ATOM 743 O O . ALA A 1 100 ? -8.664 7.750 28.298 1.00 53.16 100 ALA A O 1
ATOM 744 N N . GLN A 1 101 ? -10.679 6.797 28.546 1.00 51.78 101 GLN A N 1
ATOM 745 C CA . GLN A 1 101 ? -10.237 5.423 28.259 1.00 51.78 101 GLN A CA 1
ATOM 746 C C . GLN A 1 101 ? -10.307 5.027 26.780 1.00 51.78 101 GLN A C 1
ATOM 748 O O . GLN A 1 101 ? -9.632 4.090 26.367 1.00 51.78 101 GLN A O 1
ATOM 753 N N . THR A 1 102 ? -11.006 5.788 25.929 1.00 55.84 102 THR A N 1
ATOM 754 C CA . THR A 1 102 ? -11.040 5.518 24.479 1.00 55.84 102 THR A CA 1
ATOM 755 C C . THR A 1 102 ? -10.404 6.579 23.558 1.00 55.84 102 THR A C 1
ATOM 757 O O . THR A 1 102 ? -10.901 6.758 22.446 1.00 55.84 102 THR 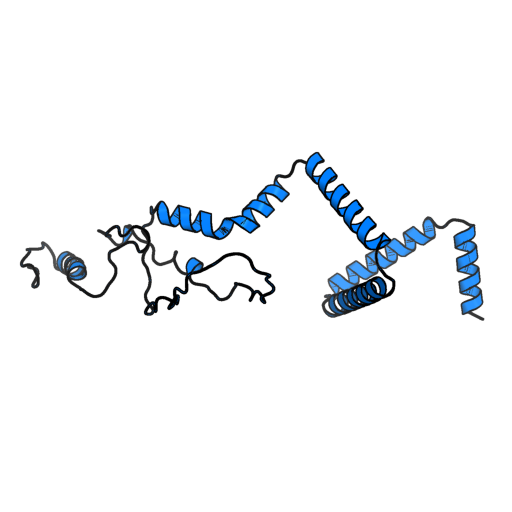A O 1
ATOM 760 N N . PRO A 1 103 ? -9.307 7.305 23.886 1.00 56.78 103 PRO A N 1
ATOM 761 C CA . PRO A 1 103 ? -9.066 8.566 23.197 1.00 56.78 103 PRO A CA 1
ATOM 762 C C . PRO A 1 103 ? -7.908 8.546 22.204 1.00 56.78 103 PRO A C 1
ATOM 764 O O . PRO A 1 103 ? -8.003 9.267 21.230 1.00 56.78 103 PRO A O 1
ATOM 767 N N . SER A 1 104 ? -6.812 7.800 22.368 1.00 56.16 104 SER A N 1
ATOM 768 C CA . SER A 1 104 ? -5.649 8.033 21.487 1.00 56.16 104 SER A CA 1
ATOM 769 C C . SER A 1 104 ? -5.909 7.572 20.046 1.00 56.16 104 SER A C 1
ATOM 771 O O . SER A 1 104 ? -5.822 8.367 19.107 1.00 56.16 104 SER A O 1
ATOM 773 N N . VAL A 1 105 ? -6.354 6.322 19.875 1.00 55.75 105 VAL A N 1
ATOM 774 C CA . VAL A 1 105 ? -6.687 5.752 18.558 1.00 55.75 105 VAL A CA 1
ATOM 775 C C . VAL A 1 105 ? -7.940 6.405 17.970 1.00 55.75 105 VAL A C 1
ATOM 777 O O . VAL A 1 105 ? -7.931 6.769 16.796 1.00 55.75 105 VAL A O 1
ATOM 780 N N . ARG A 1 106 ? -8.993 6.646 18.774 1.00 62.72 106 ARG A N 1
ATOM 781 C CA . ARG A 1 106 ? -10.216 7.316 18.290 1.00 62.72 106 ARG A CA 1
ATOM 782 C C . ARG A 1 106 ? -9.971 8.789 17.951 1.00 62.72 106 ARG A C 1
ATOM 784 O O . ARG A 1 106 ? -10.424 9.227 16.903 1.00 62.72 106 ARG A O 1
ATOM 791 N N . LYS A 1 107 ? -9.194 9.547 18.740 1.00 65.50 107 LYS A N 1
ATOM 792 C CA . LYS A 1 107 ? -8.805 10.933 18.395 1.00 65.50 107 LYS A CA 1
ATOM 793 C C . LYS A 1 107 ? -7.896 10.968 17.166 1.00 65.50 107 LYS A C 1
ATOM 795 O O . LYS A 1 107 ? -8.056 11.863 16.345 1.00 65.50 107 LYS A O 1
ATOM 800 N N . TRP A 1 108 ? -6.967 10.021 16.997 1.00 68.44 108 TRP A N 1
ATOM 801 C CA . TRP A 1 108 ? -6.164 9.921 15.770 1.00 68.44 108 TRP A CA 1
ATOM 802 C C . TRP A 1 108 ? -7.038 9.615 14.548 1.00 68.44 108 TRP A C 1
ATOM 804 O O . TRP A 1 108 ? -6.920 10.301 13.534 1.00 68.44 108 TRP A O 1
ATOM 814 N N . ALA A 1 109 ? -7.952 8.649 14.659 1.00 74.94 109 ALA A N 1
ATOM 815 C CA . ALA A 1 109 ? -8.870 8.275 13.587 1.00 74.94 109 ALA A CA 1
ATOM 816 C C . ALA A 1 109 ? -9.819 9.426 13.226 1.00 74.94 109 ALA A C 1
ATOM 818 O O . ALA A 1 109 ? -9.956 9.746 12.050 1.00 74.94 109 ALA A O 1
ATOM 819 N N . LEU A 1 110 ? -10.388 10.114 14.221 1.00 77.38 110 LEU A N 1
ATOM 820 C CA . LEU A 1 110 ? -11.225 11.300 14.023 1.00 77.38 110 LEU A CA 1
ATOM 821 C C . LEU A 1 110 ? -10.444 12.442 13.360 1.00 77.38 110 LEU A C 1
ATOM 823 O O . LEU A 1 110 ? -10.943 13.045 12.416 1.00 77.38 110 LEU A O 1
ATOM 827 N N . ARG A 1 111 ? -9.195 12.709 13.775 1.00 79.31 111 ARG A N 1
ATOM 828 C CA . ARG A 1 111 ? -8.337 13.698 13.093 1.00 79.31 111 ARG A CA 1
ATOM 829 C C . ARG A 1 111 ? -8.035 13.312 11.646 1.00 79.31 111 ARG A C 1
ATOM 831 O O . ARG A 1 111 ? -7.964 14.193 10.803 1.00 79.31 111 ARG A O 1
ATOM 838 N N . ARG A 1 112 ? -7.851 12.020 11.350 1.00 81.94 112 ARG A N 1
ATOM 839 C CA . ARG A 1 112 ? -7.631 11.508 9.984 1.00 81.94 112 ARG A CA 1
ATOM 840 C C . ARG A 1 112 ? -8.887 11.573 9.118 1.00 81.94 112 ARG A C 1
ATOM 842 O O . ARG A 1 112 ? -8.777 11.819 7.921 1.00 81.94 112 ARG A O 1
ATOM 849 N N . GLN A 1 113 ? -10.057 11.329 9.705 1.00 81.62 113 GLN A N 1
ATOM 850 C CA . GLN A 1 113 ? -11.349 11.433 9.023 1.00 81.62 113 GLN A CA 1
ATOM 851 C C . GLN A 1 113 ? -11.688 12.889 8.704 1.00 81.62 113 GLN A C 1
ATOM 853 O O . GLN A 1 113 ? -12.077 13.183 7.580 1.00 81.62 113 GLN A O 1
ATOM 858 N N . ASN A 1 114 ? -11.450 13.790 9.657 1.00 87.12 114 ASN A N 1
ATOM 859 C CA . ASN A 1 114 ? -11.709 15.224 9.525 1.00 87.12 114 ASN A CA 1
ATOM 860 C C . ASN A 1 114 ? -10.496 16.008 8.974 1.00 87.12 114 ASN A C 1
ATOM 862 O O . ASN A 1 114 ? -10.423 17.223 9.137 1.00 87.12 114 ASN A O 1
ATOM 866 N N . GLU A 1 115 ? -9.519 15.328 8.359 1.00 88.69 115 GLU A N 1
ATOM 867 C CA . GLU A 1 115 ? -8.327 15.953 7.770 1.00 88.69 115 GLU A CA 1
ATOM 868 C C . GLU A 1 115 ? -8.735 16.720 6.496 1.00 88.69 115 GLU A C 1
ATOM 870 O O . GLU A 1 115 ? -9.269 16.092 5.574 1.00 88.69 115 GLU A O 1
ATOM 875 N N . PRO A 1 116 ? -8.477 18.042 6.394 1.00 93.69 116 PRO A N 1
ATOM 876 C CA . PRO A 1 116 ? -8.740 18.790 5.168 1.00 93.69 116 PRO A CA 1
ATOM 877 C C . PRO A 1 116 ? -8.028 18.152 3.971 1.00 93.69 116 PRO A C 1
ATOM 879 O O . PRO A 1 116 ? -6.908 17.652 4.107 1.00 93.69 116 PRO A O 1
ATOM 882 N N . LEU A 1 117 ? -8.657 18.180 2.791 1.00 93.94 117 LEU A N 1
ATOM 883 C CA . LEU A 1 117 ? -8.158 17.468 1.608 1.00 93.94 117 LEU A CA 1
ATOM 884 C C . LEU A 1 117 ? -6.712 17.847 1.261 1.00 93.94 117 LEU A C 1
ATOM 886 O O . LEU A 1 117 ? -5.897 16.966 1.001 1.00 93.94 117 LEU A O 1
ATOM 890 N N . GLU A 1 118 ? -6.381 19.136 1.300 1.00 95.38 118 GLU A N 1
ATOM 891 C CA . GLU A 1 118 ? -5.035 19.631 1.000 1.00 95.38 118 GLU A CA 1
ATOM 892 C C . GLU A 1 118 ? -3.988 19.093 1.986 1.00 95.38 118 GLU A C 1
ATOM 894 O O . GLU A 1 118 ? -2.961 18.547 1.578 1.00 95.38 118 GLU A O 1
ATOM 899 N N . VAL A 1 119 ? -4.290 19.137 3.287 1.00 90.25 119 VAL A N 1
ATOM 900 C CA . VAL A 1 119 ? -3.428 18.589 4.347 1.00 90.25 119 VAL A CA 1
ATOM 901 C C . VAL A 1 119 ? -3.247 17.081 4.167 1.00 90.25 119 VAL A C 1
ATOM 903 O O . VAL A 1 119 ? -2.133 16.558 4.270 1.00 90.25 119 VAL A O 1
ATOM 906 N N . ARG A 1 120 ? -4.328 16.372 3.822 1.00 92.31 120 ARG A N 1
ATOM 907 C CA . ARG A 1 120 ? -4.296 14.938 3.527 1.00 92.31 120 ARG A CA 1
ATOM 908 C C . ARG A 1 120 ? -3.406 14.632 2.326 1.00 92.31 120 ARG A C 1
ATOM 910 O O . ARG A 1 120 ? -2.612 13.695 2.398 1.00 92.31 120 ARG A O 1
ATOM 917 N N . LEU A 1 121 ? -3.506 15.401 1.243 1.00 94.94 121 LEU A N 1
ATOM 918 C CA . LEU A 1 121 ? -2.663 15.236 0.056 1.00 94.94 121 LEU A CA 1
ATOM 919 C C . LEU A 1 121 ? -1.192 15.509 0.373 1.00 94.94 121 LEU A C 1
ATOM 921 O O . LEU A 1 121 ? -0.346 14.687 0.024 1.00 94.94 121 LEU A O 1
ATOM 925 N N . GLN A 1 122 ? -0.887 16.588 1.097 1.00 94.69 122 GLN A N 1
ATOM 926 C CA . GLN A 1 122 ? 0.481 16.916 1.498 1.00 94.69 122 GLN A CA 1
ATOM 927 C C . GLN A 1 122 ? 1.095 15.809 2.362 1.00 94.69 122 GLN A C 1
ATOM 929 O O . GLN A 1 122 ? 2.239 15.404 2.143 1.00 94.69 122 GLN A O 1
ATOM 934 N N . ARG A 1 123 ? 0.341 15.274 3.329 1.00 94.44 123 ARG A N 1
ATOM 935 C CA . ARG A 1 123 ? 0.798 14.147 4.145 1.00 94.44 123 ARG A CA 1
ATOM 936 C C . ARG A 1 123 ? 1.018 12.889 3.312 1.00 94.44 123 ARG A C 1
ATOM 938 O O . ARG A 1 123 ? 2.052 12.246 3.469 1.00 94.44 123 ARG A O 1
ATOM 945 N N . LEU A 1 124 ? 0.062 12.524 2.456 1.00 93.44 124 LEU A N 1
ATOM 946 C CA . LEU A 1 124 ? 0.197 11.354 1.586 1.00 93.44 124 LEU A CA 1
ATOM 947 C C . LEU A 1 124 ? 1.412 11.492 0.665 1.00 93.44 124 LEU A C 1
ATOM 949 O O . LEU A 1 124 ? 2.102 10.505 0.428 1.00 93.44 124 LEU A O 1
ATOM 953 N N . GLU A 1 125 ? 1.713 12.702 0.196 1.00 96.56 125 GLU A N 1
ATOM 954 C CA . GLU A 1 125 ? 2.910 12.961 -0.596 1.00 96.56 125 GLU A CA 1
ATOM 955 C C . GLU A 1 125 ? 4.187 12.792 0.231 1.00 96.56 125 GLU A C 1
ATOM 957 O O . GLU A 1 125 ? 5.080 12.058 -0.183 1.00 96.56 125 GLU A O 1
ATOM 962 N N . ARG A 1 126 ? 4.245 13.343 1.451 1.00 95.44 126 ARG A N 1
ATOM 963 C CA . ARG A 1 126 ? 5.362 13.098 2.387 1.00 95.44 126 ARG A CA 1
ATOM 964 C C . ARG A 1 126 ? 5.560 11.606 2.682 1.00 95.44 126 ARG A C 1
ATOM 966 O O . ARG A 1 126 ? 6.687 11.126 2.748 1.00 95.44 126 ARG A O 1
ATOM 973 N N . GLU A 1 127 ? 4.480 10.844 2.837 1.00 93.31 127 GLU A N 1
ATOM 974 C CA . GLU A 1 127 ? 4.548 9.391 3.042 1.00 93.31 127 GLU A CA 1
ATOM 975 C C . GLU A 1 127 ? 5.066 8.653 1.797 1.00 93.31 127 GLU A C 1
ATOM 977 O O . GLU A 1 127 ? 5.855 7.711 1.924 1.00 93.31 127 GLU A O 1
ATOM 982 N N . ARG A 1 128 ? 4.663 9.079 0.590 1.00 96.75 128 ARG A N 1
ATOM 983 C CA . ARG A 1 128 ? 5.178 8.538 -0.679 1.00 96.75 128 ARG A CA 1
ATOM 984 C C . ARG A 1 128 ? 6.661 8.836 -0.848 1.00 96.75 128 ARG A C 1
ATOM 986 O O . ARG A 1 128 ? 7.409 7.907 -1.150 1.00 96.75 128 ARG A O 1
ATOM 993 N N . THR A 1 129 ? 7.092 10.077 -0.626 1.00 95.19 129 THR A N 1
ATOM 994 C CA . THR A 1 129 ? 8.499 10.479 -0.764 1.00 95.19 129 THR A CA 1
ATOM 995 C C . THR A 1 129 ? 9.376 9.775 0.263 1.00 95.19 129 THR A C 1
ATOM 997 O O . THR A 1 129 ? 10.390 9.194 -0.116 1.00 95.19 129 THR A O 1
ATOM 1000 N N . ALA A 1 130 ? 8.949 9.692 1.526 1.00 94.50 130 ALA A N 1
ATOM 1001 C CA . ALA A 1 130 ? 9.660 8.933 2.553 1.00 94.50 130 ALA A CA 1
ATOM 1002 C C . ALA A 1 130 ? 9.741 7.437 2.207 1.00 94.50 130 ALA A C 1
ATOM 1004 O O . ALA A 1 130 ? 10.787 6.807 2.356 1.00 94.50 130 ALA A O 1
ATOM 1005 N N . LYS A 1 131 ? 8.653 6.836 1.701 1.00 94.44 131 LYS A N 1
ATOM 1006 C CA . LYS A 1 131 ? 8.663 5.431 1.267 1.00 94.44 131 LYS A CA 1
ATOM 1007 C C . LYS A 1 131 ? 9.575 5.210 0.063 1.00 94.44 131 LYS A C 1
ATOM 1009 O O . LYS A 1 131 ? 10.249 4.186 0.039 1.00 94.44 131 LYS A O 1
ATOM 1014 N N . LYS A 1 132 ? 9.602 6.137 -0.896 1.00 96.56 132 LYS A N 1
ATOM 1015 C CA . LYS A 1 132 ? 10.508 6.107 -2.048 1.00 96.56 132 LYS A CA 1
ATOM 1016 C C . LYS A 1 132 ? 11.964 6.217 -1.595 1.00 96.56 132 LYS A C 1
ATOM 1018 O O . LYS A 1 132 ? 12.736 5.321 -1.890 1.00 96.56 132 LYS A O 1
ATOM 1023 N N . SER A 1 133 ? 12.293 7.214 -0.777 1.00 95.88 133 SER A N 1
ATOM 1024 C CA . SER A 1 133 ? 13.643 7.399 -0.231 1.00 95.88 133 SER A CA 1
ATOM 1025 C C . SER A 1 133 ? 14.136 6.159 0.524 1.00 95.88 133 SER A C 1
ATOM 1027 O O . SER A 1 133 ? 15.240 5.691 0.270 1.00 95.88 133 SER A O 1
ATOM 1029 N N . ARG A 1 134 ? 13.295 5.533 1.362 1.00 94.94 134 ARG A N 1
ATOM 1030 C CA . ARG A 1 134 ? 13.647 4.255 2.011 1.00 94.94 134 ARG A CA 1
ATOM 1031 C C . ARG A 1 134 ? 13.889 3.106 1.029 1.00 94.94 134 ARG A C 1
ATOM 1033 O O . ARG A 1 134 ? 14.632 2.200 1.362 1.00 94.94 134 ARG A O 1
ATOM 1040 N N . ARG A 1 135 ? 13.232 3.092 -0.137 1.00 94.50 135 ARG A N 1
ATOM 1041 C CA . ARG A 1 135 ? 13.440 2.064 -1.177 1.00 94.50 135 ARG A CA 1
ATOM 1042 C C . ARG A 1 135 ? 14.711 2.316 -1.974 1.00 94.50 135 ARG A C 1
ATOM 1044 O O . ARG A 1 135 ? 15.387 1.353 -2.319 1.00 94.50 135 ARG A O 1
ATOM 1051 N N . ASP A 1 136 ? 15.009 3.580 -2.245 1.00 95.25 136 ASP A N 1
ATOM 1052 C CA . ASP A 1 136 ? 16.210 3.996 -2.966 1.00 95.25 136 ASP A CA 1
ATOM 1053 C C . ASP A 1 136 ? 17.468 3.727 -2.118 1.00 95.25 136 ASP A C 1
ATOM 1055 O O . ASP A 1 136 ? 18.479 3.279 -2.651 1.00 95.25 136 ASP A O 1
ATOM 1059 N N . ASN A 1 137 ? 17.361 3.882 -0.793 1.00 95.69 137 ASN A N 1
ATOM 1060 C CA . ASN A 1 137 ? 18.442 3.635 0.168 1.00 95.69 137 ASN A CA 1
ATOM 1061 C C . ASN A 1 137 ? 18.492 2.189 0.716 1.00 95.69 137 ASN A C 1
ATOM 1063 O O . ASN A 1 137 ? 19.280 1.911 1.612 1.00 95.69 137 ASN A O 1
ATOM 1067 N N . GLU A 1 138 ? 17.645 1.278 0.222 1.00 96.75 138 GLU A N 1
ATOM 1068 C CA . GLU A 1 138 ? 17.542 -0.113 0.702 1.00 96.75 138 GLU A CA 1
ATOM 1069 C C . GLU A 1 138 ? 18.761 -0.934 0.249 1.00 96.75 138 GLU A C 1
ATOM 1071 O O . GLU A 1 138 ? 19.027 -1.005 -0.963 1.00 96.75 138 GLU A O 1
ATOM 1076 N N . THR A 1 139 ? 19.456 -1.598 1.184 1.00 98.12 139 THR A N 1
ATOM 1077 C CA . THR A 1 139 ? 20.581 -2.484 0.827 1.00 98.12 139 THR A CA 1
ATOM 1078 C C . THR A 1 139 ? 20.095 -3.694 0.014 1.00 98.12 139 THR A C 1
ATOM 1080 O O . THR A 1 139 ? 18.896 -4.015 0.008 1.00 98.12 139 THR A O 1
ATOM 1083 N N . PRO A 1 140 ? 20.982 -4.394 -0.719 1.00 98.00 140 PRO A N 1
ATOM 1084 C CA . PRO A 1 140 ? 20.610 -5.616 -1.428 1.00 98.00 140 PRO A CA 1
ATOM 1085 C C . PRO A 1 140 ? 19.970 -6.681 -0.521 1.00 98.00 140 PRO A C 1
ATOM 1087 O O . PRO A 1 140 ? 18.953 -7.259 -0.915 1.00 98.00 140 PRO A O 1
ATOM 1090 N N . GLU A 1 141 ? 20.494 -6.889 0.690 1.00 97.62 141 GLU A N 1
ATOM 1091 C CA . GLU A 1 141 ? 19.972 -7.872 1.650 1.00 97.62 141 GLU A CA 1
ATOM 1092 C C . GLU A 1 141 ? 18.597 -7.452 2.185 1.00 97.62 141 GLU A C 1
ATOM 1094 O O . GLU A 1 141 ? 17.646 -8.236 2.167 1.00 97.62 141 GLU A O 1
ATOM 1099 N N . GLU A 1 142 ? 18.439 -6.187 2.590 1.00 96.94 142 GLU A N 1
ATOM 1100 C CA . GLU A 1 142 ? 17.154 -5.646 3.054 1.00 96.94 142 GLU A CA 1
ATOM 1101 C C . GLU A 1 142 ? 16.068 -5.760 1.974 1.00 96.94 142 GLU A C 1
ATOM 1103 O O . GLU A 1 142 ? 14.912 -6.115 2.242 1.00 96.94 142 GLU A O 1
ATOM 1108 N N . ARG A 1 143 ? 16.452 -5.510 0.718 1.00 97.31 143 ARG A N 1
ATOM 1109 C CA . ARG A 1 143 ? 15.583 -5.636 -0.454 1.00 97.31 143 ARG A CA 1
ATOM 1110 C C . ARG A 1 143 ? 15.141 -7.070 -0.677 1.00 97.31 143 ARG A C 1
ATOM 1112 O O . ARG A 1 143 ? 13.985 -7.293 -1.056 1.00 97.31 143 ARG A O 1
ATOM 1119 N N . GLU A 1 144 ? 16.033 -8.031 -0.478 1.00 97.81 144 GLU A N 1
ATOM 1120 C CA . GLU A 1 144 ? 15.714 -9.449 -0.574 1.00 97.81 144 GLU A CA 1
ATOM 1121 C C . GLU A 1 144 ? 14.756 -9.879 0.537 1.00 97.81 144 GLU A C 1
ATOM 1123 O O . GLU A 1 144 ? 13.682 -10.409 0.233 1.00 97.81 144 GLU A O 1
ATOM 1128 N N . VAL A 1 145 ? 15.063 -9.547 1.794 1.00 97.25 145 VAL A N 1
ATOM 1129 C CA . VAL A 1 145 ? 14.200 -9.835 2.952 1.00 97.25 145 VAL A CA 1
ATOM 1130 C C . VAL A 1 145 ? 12.804 -9.256 2.746 1.00 97.25 145 VAL A C 1
ATOM 1132 O O . VAL A 1 145 ? 11.797 -9.941 2.948 1.00 97.25 145 VAL A O 1
ATOM 1135 N N . ARG A 1 146 ? 12.699 -8.013 2.272 1.00 96.62 146 ARG A N 1
ATOM 1136 C CA . ARG A 1 146 ? 11.398 -7.428 1.954 1.00 96.62 146 ARG A CA 1
ATOM 1137 C C . ARG A 1 146 ? 10.681 -8.184 0.842 1.00 96.62 146 ARG A C 1
ATOM 1139 O O . ARG A 1 146 ? 9.489 -8.445 0.975 1.00 96.62 146 ARG A O 1
ATOM 1146 N N . ARG A 1 147 ? 11.352 -8.494 -0.273 1.00 97.56 147 ARG A N 1
ATOM 1147 C CA . ARG A 1 147 ? 10.727 -9.240 -1.379 1.00 97.56 147 ARG A CA 1
ATOM 1148 C C . ARG A 1 147 ? 10.243 -10.610 -0.906 1.00 97.56 147 ARG A C 1
ATOM 1150 O O . ARG A 1 147 ? 9.188 -11.048 -1.360 1.00 97.56 147 ARG A O 1
ATOM 1157 N N . MET A 1 148 ? 10.973 -11.256 0.002 1.00 97.75 148 MET A N 1
ATOM 1158 C CA . MET A 1 148 ? 10.559 -12.499 0.653 1.00 97.75 148 MET A CA 1
ATOM 1159 C C . MET A 1 148 ? 9.282 -12.303 1.475 1.00 97.75 148 MET A C 1
ATOM 1161 O O . MET A 1 148 ? 8.292 -12.982 1.202 1.00 97.75 148 MET A O 1
ATOM 1165 N N . ARG A 1 149 ? 9.238 -11.301 2.363 1.00 97.69 149 ARG A N 1
ATOM 1166 C CA . ARG A 1 149 ? 8.026 -10.946 3.129 1.00 97.69 149 ARG A CA 1
ATOM 1167 C C . ARG A 1 149 ? 6.837 -10.598 2.223 1.00 97.69 149 ARG A C 1
ATOM 1169 O O . ARG A 1 149 ? 5.723 -11.049 2.467 1.00 97.69 149 ARG A O 1
ATOM 1176 N N . ASP A 1 150 ? 7.061 -9.854 1.136 1.00 97.19 150 ASP A N 1
ATOM 1177 C CA . ASP A 1 150 ? 6.025 -9.492 0.155 1.00 97.19 150 ASP A CA 1
ATOM 1178 C C . ASP A 1 150 ? 5.463 -10.733 -0.573 1.00 97.19 150 ASP A C 1
ATOM 1180 O O . ASP A 1 150 ? 4.264 -10.800 -0.865 1.00 97.19 150 ASP A O 1
ATOM 1184 N N . ARG A 1 151 ? 6.317 -11.716 -0.900 1.00 98.06 151 ARG A N 1
ATOM 1185 C CA . ARG A 1 151 ? 5.905 -12.994 -1.512 1.00 98.06 151 ARG A CA 1
ATOM 1186 C C . ARG A 1 151 ? 5.098 -13.833 -0.527 1.00 98.06 151 ARG A C 1
ATOM 1188 O O . ARG A 1 151 ? 4.041 -14.337 -0.900 1.00 98.06 151 ARG A O 1
ATOM 1195 N N . GLU A 1 152 ? 5.570 -13.950 0.709 1.00 97.50 152 GLU A N 1
ATOM 1196 C CA . GLU A 1 152 ? 4.903 -14.709 1.766 1.00 97.50 152 GLU A CA 1
ATOM 1197 C C . GLU A 1 152 ? 3.536 -14.113 2.118 1.00 97.50 152 GLU A C 1
ATOM 1199 O O . GLU A 1 152 ? 2.539 -14.831 2.099 1.00 97.50 152 GLU A O 1
ATOM 1204 N N . ALA A 1 153 ? 3.452 -12.795 2.316 1.00 97.19 153 ALA A N 1
ATOM 1205 C CA . ALA A 1 153 ? 2.192 -12.106 2.584 1.00 97.19 153 ALA A CA 1
ATOM 1206 C C . ALA A 1 153 ? 1.173 -12.322 1.454 1.00 97.19 153 ALA A C 1
ATOM 1208 O O . ALA A 1 153 ? 0.004 -12.603 1.712 1.00 97.19 153 ALA A O 1
ATOM 1209 N N . LYS A 1 154 ? 1.613 -12.263 0.187 1.00 97.06 154 LYS A N 1
ATOM 1210 C CA . LYS A 1 154 ? 0.748 -12.588 -0.957 1.00 97.06 154 LYS A CA 1
ATOM 1211 C C . LYS A 1 154 ? 0.325 -14.050 -0.952 1.00 97.06 154 LYS A C 1
ATOM 1213 O O . LYS A 1 154 ? -0.837 -14.323 -1.220 1.00 97.06 154 LYS A O 1
ATOM 1218 N N . ARG A 1 155 ? 1.230 -14.988 -0.662 1.00 97.88 155 ARG A N 1
ATOM 1219 C CA . ARG A 1 155 ? 0.899 -16.417 -0.565 1.00 97.88 155 ARG A CA 1
ATOM 1220 C C . ARG A 1 155 ? -0.168 -16.654 0.504 1.00 97.88 155 ARG A C 1
ATOM 1222 O O . ARG A 1 155 ? -1.173 -17.284 0.202 1.00 97.88 155 ARG A O 1
ATOM 1229 N N . LEU A 1 156 ? 0.019 -16.109 1.706 1.00 97.31 156 LEU A N 1
ATOM 1230 C CA . LEU A 1 156 ? -0.947 -16.211 2.802 1.00 97.31 156 LEU A CA 1
ATOM 1231 C C . LEU A 1 156 ? -2.291 -15.579 2.428 1.00 97.31 156 LEU A C 1
ATOM 1233 O O . LEU A 1 156 ? -3.327 -16.210 2.610 1.00 97.31 156 LEU A O 1
ATOM 1237 N N . GLN A 1 157 ? -2.277 -14.396 1.806 1.00 96.31 157 GLN A N 1
ATOM 1238 C CA . GLN A 1 157 ? -3.495 -13.759 1.307 1.00 96.31 157 GLN A CA 1
ATOM 1239 C C . GLN A 1 157 ? -4.236 -14.655 0.304 1.00 96.31 157 GLN A C 1
ATOM 1241 O O . GLN A 1 157 ? -5.443 -14.810 0.418 1.00 96.31 157 GLN A O 1
ATOM 1246 N N . ARG A 1 158 ? -3.531 -15.268 -0.659 1.00 95.88 158 ARG A N 1
ATOM 1247 C CA . ARG A 1 158 ? -4.131 -16.170 -1.662 1.00 95.88 158 ARG A CA 1
ATOM 1248 C C . ARG A 1 158 ? -4.696 -17.447 -1.044 1.00 95.88 158 ARG A C 1
ATOM 1250 O O . ARG A 1 158 ? -5.701 -17.937 -1.539 1.00 95.88 158 ARG A O 1
ATOM 1257 N N . MET A 1 159 ? -4.062 -17.972 0.004 1.00 96.12 159 MET A N 1
ATOM 1258 C CA . MET A 1 159 ? -4.550 -19.145 0.740 1.00 96.12 159 MET A CA 1
ATOM 1259 C C . MET A 1 159 ? -5.842 -18.859 1.513 1.00 96.12 159 MET A C 1
ATOM 1261 O O . MET A 1 159 ? -6.628 -19.772 1.725 1.00 96.12 159 MET A O 1
ATOM 1265 N N . GLN A 1 160 ? -6.051 -17.608 1.928 1.00 96.56 160 GLN A N 1
ATOM 1266 C CA . GLN A 1 160 ? -7.237 -17.166 2.669 1.00 96.56 160 GLN A CA 1
ATOM 1267 C C . GLN A 1 160 ? -8.330 -16.564 1.762 1.00 96.56 160 GLN A C 1
ATOM 1269 O O . GLN A 1 160 ? -9.364 -16.135 2.268 1.00 96.56 160 GLN A O 1
ATOM 1274 N N . GLU A 1 161 ? -8.120 -16.492 0.439 1.00 96.62 161 GLU A N 1
ATOM 1275 C CA . GLU A 1 161 ? -9.115 -15.952 -0.501 1.00 96.62 161 GLU A CA 1
ATOM 1276 C C . GLU A 1 161 ? -10.350 -16.856 -0.573 1.00 96.62 161 GLU A C 1
ATOM 1278 O O . GLU A 1 161 ? -10.237 -18.053 -0.830 1.00 96.62 161 GLU A O 1
ATOM 1283 N N . THR A 1 162 ? -11.539 -16.261 -0.454 1.00 98.12 162 THR A N 1
ATOM 1284 C CA . THR A 1 162 ? -12.780 -16.945 -0.845 1.00 98.12 162 THR A CA 1
ATOM 1285 C C . THR A 1 162 ? -12.859 -17.085 -2.367 1.00 98.12 162 THR A C 1
ATOM 1287 O O . THR A 1 162 ? -12.223 -16.327 -3.109 1.00 98.12 162 THR A O 1
ATOM 1290 N N . ASP A 1 163 ? -13.685 -18.006 -2.865 1.00 97.56 163 ASP A N 1
ATOM 1291 C CA . ASP A 1 163 ? -13.852 -18.206 -4.310 1.00 97.56 163 ASP A CA 1
ATOM 1292 C C . ASP A 1 163 ? -14.328 -16.939 -5.033 1.00 97.56 163 ASP A C 1
ATOM 1294 O O . ASP A 1 163 ? -13.822 -16.599 -6.106 1.00 97.56 163 ASP A O 1
ATOM 1298 N N . GLU A 1 164 ? -15.222 -16.165 -4.414 1.00 97.56 164 GLU A N 1
ATOM 1299 C CA . GLU A 1 164 ? -15.658 -14.876 -4.956 1.00 97.56 164 GLU A CA 1
ATOM 1300 C C . GLU A 1 164 ? -14.520 -13.848 -5.007 1.00 97.56 164 GLU A C 1
ATOM 1302 O O . GLU A 1 164 ? -14.342 -13.151 -6.012 1.00 97.56 164 GLU A O 1
ATOM 1307 N N . GLN A 1 165 ? -13.718 -13.744 -3.941 1.00 97.31 165 GLN A N 1
ATOM 1308 C CA . GLN A 1 165 ? -12.564 -12.840 -3.898 1.00 97.31 165 GLN A CA 1
ATOM 1309 C C . GLN A 1 165 ? -11.532 -13.221 -4.965 1.00 97.31 165 GLN A C 1
ATOM 1311 O O . GLN A 1 165 ? -11.014 -12.350 -5.679 1.00 97.31 165 GLN A O 1
ATOM 1316 N N . ARG A 1 166 ? -11.287 -14.525 -5.130 1.00 97.44 166 ARG A N 1
ATOM 1317 C CA . ARG A 1 166 ? -10.422 -15.084 -6.169 1.00 97.44 166 ARG A CA 1
ATOM 1318 C C . ARG A 1 166 ? -10.947 -14.760 -7.567 1.00 97.44 166 ARG A C 1
ATOM 1320 O O . ARG A 1 166 ? -10.168 -14.302 -8.406 1.00 97.44 166 ARG A O 1
ATOM 1327 N N . ALA A 1 167 ? -12.244 -14.936 -7.820 1.00 98.06 167 ALA A N 1
ATOM 1328 C CA . ALA A 1 167 ? -12.871 -14.625 -9.104 1.00 98.06 167 ALA A CA 1
ATOM 1329 C C . ALA A 1 167 ? -12.731 -13.135 -9.457 1.00 98.06 167 ALA A C 1
ATOM 1331 O O . ALA A 1 167 ? -12.240 -12.801 -10.539 1.00 98.06 167 ALA A O 1
ATOM 1332 N N . ARG A 1 168 ? -13.045 -12.233 -8.515 1.00 98.00 168 ARG A N 1
ATOM 1333 C CA . ARG A 1 168 ? -12.887 -10.775 -8.695 1.00 98.00 168 ARG A CA 1
ATOM 1334 C C . ARG A 1 168 ? -11.440 -10.381 -8.974 1.00 98.00 168 ARG A C 1
ATOM 1336 O O . ARG A 1 168 ? -11.175 -9.504 -9.796 1.00 98.00 168 ARG A O 1
ATOM 1343 N N . ARG A 1 169 ? -10.475 -11.006 -8.297 1.00 97.00 169 ARG A N 1
ATOM 1344 C CA . ARG A 1 169 ? -9.055 -10.768 -8.569 1.00 97.00 169 ARG A CA 1
ATOM 1345 C C . ARG A 1 169 ? -8.660 -11.236 -9.967 1.00 97.00 169 ARG A C 1
ATOM 1347 O O . ARG A 1 169 ? -8.058 -10.455 -10.694 1.00 97.00 169 ARG A O 1
ATOM 1354 N N . LEU A 1 170 ? -8.999 -12.468 -10.347 1.00 97.25 170 LEU A N 1
ATOM 1355 C CA . LEU A 1 170 ? -8.670 -13.003 -11.671 1.00 97.25 170 LEU A CA 1
ATOM 1356 C C . LEU A 1 170 ? -9.314 -12.179 -12.791 1.00 97.25 170 LEU A C 1
ATOM 1358 O O . LEU A 1 170 ? -8.689 -11.975 -13.830 1.00 97.25 170 LEU A O 1
ATOM 1362 N N . GLN A 1 171 ? -10.526 -11.662 -12.576 1.00 97.94 171 GLN A N 1
ATOM 1363 C CA . GLN A 1 171 ? -11.160 -10.719 -13.493 1.00 97.94 171 GLN A CA 1
ATOM 1364 C C . GLN A 1 171 ? -10.329 -9.437 -13.643 1.00 97.94 171 GLN A C 1
ATOM 1366 O O . GLN A 1 171 ? -9.975 -9.078 -14.766 1.00 97.94 171 GLN A O 1
ATOM 1371 N N . ARG A 1 172 ? -9.937 -8.795 -12.533 1.00 97.94 172 ARG A N 1
ATOM 1372 C CA . ARG A 1 172 ? -9.063 -7.607 -12.570 1.00 97.94 172 ARG A CA 1
ATOM 1373 C C . ARG A 1 172 ? -7.721 -7.888 -13.248 1.00 97.94 172 ARG A C 1
ATOM 1375 O O . ARG A 1 172 ? -7.261 -7.068 -14.035 1.00 97.94 172 ARG A O 1
ATOM 1382 N N . ASP A 1 173 ? -7.113 -9.047 -12.992 1.00 97.44 173 ASP A N 1
ATOM 1383 C CA . ASP A 1 173 ? -5.848 -9.455 -13.617 1.00 97.44 173 ASP A CA 1
ATOM 1384 C C . ASP A 1 173 ? -6.008 -9.604 -15.146 1.00 97.44 173 ASP A C 1
ATOM 1386 O O . ASP A 1 173 ? -5.164 -9.135 -15.916 1.00 97.44 173 ASP A O 1
ATOM 1390 N N . ARG A 1 174 ? -7.119 -10.202 -15.608 1.00 98.19 174 ARG A N 1
ATOM 1391 C CA . ARG A 1 174 ? -7.460 -10.318 -17.039 1.00 98.19 174 ARG A CA 1
ATOM 1392 C C . ARG A 1 174 ? -7.674 -8.949 -17.685 1.00 98.19 174 ARG A C 1
ATOM 1394 O O . ARG A 1 174 ? -7.126 -8.695 -18.756 1.00 98.19 174 ARG A O 1
ATOM 1401 N N . GLU A 1 175 ? -8.430 -8.063 -17.039 1.00 97.94 175 GLU A N 1
ATOM 1402 C CA . GLU A 1 175 ? -8.687 -6.701 -17.524 1.00 97.94 175 GLU A CA 1
ATOM 1403 C C . GLU A 1 175 ? -7.403 -5.868 -17.591 1.00 97.94 175 GLU A C 1
ATOM 1405 O O . GLU A 1 175 ? -7.142 -5.220 -18.607 1.00 97.94 175 GLU A O 1
ATOM 1410 N N . ALA A 1 176 ? -6.553 -5.946 -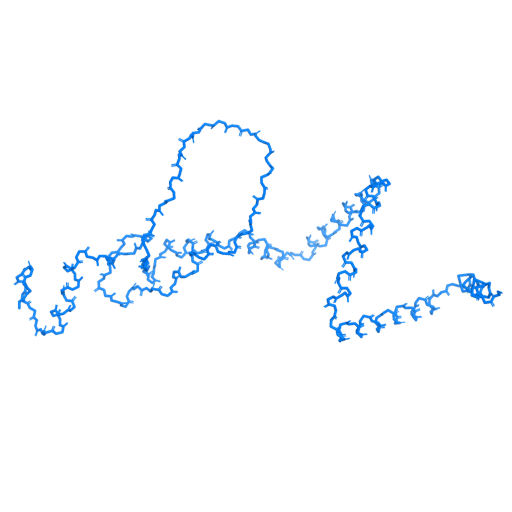16.565 1.00 97.38 176 ALA A N 1
ATOM 1411 C CA . ALA A 1 176 ? -5.258 -5.276 -16.540 1.00 97.38 176 ALA A CA 1
ATOM 1412 C C . ALA A 1 176 ? -4.336 -5.786 -17.656 1.00 97.38 176 ALA A C 1
ATOM 1414 O O . ALA A 1 176 ? -3.700 -4.988 -18.347 1.00 97.38 176 ALA A O 1
ATOM 1415 N N . MET A 1 177 ? -4.287 -7.104 -17.889 1.00 96.94 177 MET A N 1
ATOM 1416 C CA . MET A 1 177 ? -3.537 -7.669 -19.014 1.00 96.94 177 MET A CA 1
ATOM 1417 C C . MET A 1 177 ? -4.096 -7.220 -20.366 1.00 96.94 177 MET A C 1
ATOM 1419 O O . MET A 1 177 ? -3.314 -6.877 -21.254 1.00 96.94 177 MET A O 1
ATOM 1423 N N . ARG A 1 178 ? -5.424 -7.184 -20.528 1.00 97.31 178 ARG A N 1
ATOM 1424 C CA . ARG A 1 178 ? -6.079 -6.685 -21.746 1.00 97.31 178 ARG A CA 1
ATOM 1425 C C . ARG A 1 178 ? -5.692 -5.233 -22.015 1.00 97.31 178 ARG A C 1
ATOM 1427 O O . ARG A 1 178 ? -5.240 -4.927 -23.114 1.00 97.31 178 ARG A O 1
ATOM 1434 N N . LEU A 1 179 ? -5.808 -4.365 -21.010 1.00 97.06 179 LEU A N 1
ATOM 1435 C CA . LEU A 1 179 ? -5.464 -2.948 -21.127 1.00 97.06 179 LEU A CA 1
ATOM 1436 C C . LEU A 1 179 ? -3.973 -2.752 -21.426 1.00 97.06 179 LEU A C 1
ATOM 1438 O O . LEU A 1 179 ? -3.611 -1.965 -22.295 1.00 97.06 179 LEU A O 1
ATOM 1442 N N . LYS A 1 180 ? -3.100 -3.524 -20.768 1.00 95.88 180 LYS A N 1
ATOM 1443 C CA . LYS A 1 180 ? -1.654 -3.490 -21.022 1.00 95.88 180 LYS A CA 1
ATOM 1444 C C . LYS A 1 180 ? -1.308 -3.883 -22.461 1.00 95.88 180 LYS A C 1
ATOM 1446 O O . LYS A 1 180 ? -0.419 -3.273 -23.039 1.00 95.88 180 LYS A O 1
ATOM 1451 N N . ARG A 1 181 ? -1.994 -4.883 -23.030 1.00 94.38 181 ARG A N 1
ATOM 1452 C CA . ARG A 1 181 ? -1.822 -5.294 -24.437 1.00 94.38 181 ARG A CA 1
ATOM 1453 C C . ARG A 1 181 ? -2.363 -4.248 -25.413 1.00 94.38 181 ARG A C 1
ATOM 1455 O O . ARG A 1 181 ? -1.736 -4.010 -26.440 1.00 94.38 181 ARG A O 1
ATOM 1462 N N . ALA A 1 182 ? -3.503 -3.630 -25.099 1.00 95.44 182 ALA A N 1
ATOM 1463 C CA . ALA A 1 182 ? -4.092 -2.576 -25.925 1.00 95.44 182 ALA A CA 1
ATOM 1464 C C . ALA A 1 182 ? -3.177 -1.342 -26.007 1.00 95.44 182 ALA A C 1
ATOM 1466 O O . ALA A 1 182 ? -2.957 -0.817 -27.093 1.00 95.44 182 ALA A O 1
ATOM 1467 N N . ASN A 1 183 ? -2.570 -0.960 -24.881 1.00 95.62 183 ASN A N 1
ATOM 1468 C CA . ASN A 1 183 ? -1.684 0.204 -24.766 1.00 95.62 183 ASN A CA 1
ATOM 1469 C C . ASN A 1 183 ? -0.200 -0.125 -25.035 1.00 95.62 183 ASN A C 1
ATOM 1471 O O . ASN A 1 183 ? 0.694 0.625 -24.641 1.00 95.62 183 ASN A O 1
ATOM 1475 N N . GLU A 1 184 ? 0.092 -1.278 -25.642 1.00 95.50 184 GLU A N 1
ATOM 1476 C CA . GLU A 1 184 ? 1.458 -1.713 -25.935 1.00 95.50 184 GLU A CA 1
ATOM 1477 C C . GLU A 1 184 ? 2.021 -0.950 -27.144 1.00 95.50 184 GLU A C 1
ATOM 1479 O O . GLU A 1 184 ? 1.389 -0.927 -28.203 1.00 95.50 184 GLU A O 1
ATOM 1484 N N . THR A 1 185 ? 3.218 -0.363 -27.008 1.00 97.44 185 THR A N 1
ATOM 1485 C CA . THR A 1 185 ? 3.910 0.268 -28.146 1.00 97.44 185 THR A CA 1
ATOM 1486 C C . THR A 1 185 ? 4.291 -0.788 -29.191 1.00 97.44 185 THR A C 1
ATOM 1488 O O . THR A 1 185 ? 4.469 -1.961 -28.830 1.00 97.44 185 THR A O 1
ATOM 1491 N N . PR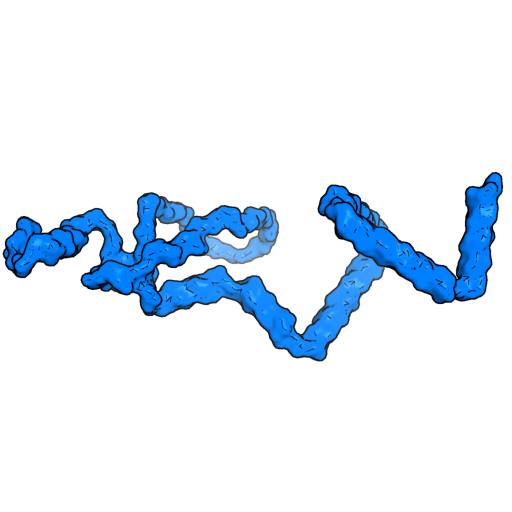O A 1 186 ? 4.435 -0.418 -30.475 1.00 96.88 186 PRO A N 1
ATOM 1492 C CA . PRO A 1 186 ? 4.787 -1.367 -31.532 1.00 96.88 186 PRO A CA 1
ATOM 1493 C C . PRO A 1 186 ? 6.041 -2.199 -31.216 1.00 96.88 186 PRO A C 1
ATOM 1495 O O . PRO A 1 186 ? 6.034 -3.417 -31.397 1.00 96.88 186 PRO A O 1
ATOM 1498 N N . GLU A 1 187 ? 7.073 -1.582 -30.639 1.00 96.75 187 GLU A N 1
ATOM 1499 C CA . GLU A 1 187 ? 8.348 -2.230 -30.303 1.00 96.75 187 GLU A CA 1
ATOM 1500 C C . GLU A 1 187 ? 8.167 -3.260 -29.184 1.00 96.75 187 GLU A C 1
ATOM 1502 O O . GLU A 1 187 ? 8.660 -4.387 -29.266 1.00 96.75 187 GLU A O 1
ATOM 1507 N N . LYS A 1 188 ? 7.407 -2.904 -28.139 1.00 95.69 188 LYS A N 1
ATOM 1508 C CA . LYS A 1 188 ? 7.095 -3.818 -27.029 1.00 95.69 188 LYS A CA 1
ATOM 1509 C C . LYS A 1 188 ? 6.277 -5.009 -27.517 1.00 95.69 188 LYS A C 1
ATOM 1511 O O . LYS A 1 188 ? 6.573 -6.146 -27.145 1.00 95.69 188 LYS A O 1
ATOM 1516 N N . ARG A 1 189 ? 5.312 -4.761 -28.410 1.00 95.56 189 ARG A N 1
ATOM 1517 C CA . ARG A 1 189 ? 4.490 -5.804 -29.032 1.00 95.56 189 ARG A CA 1
ATOM 1518 C C . ARG A 1 189 ? 5.346 -6.763 -29.843 1.00 95.56 189 ARG A C 1
ATOM 1520 O O . ARG A 1 189 ? 5.196 -7.975 -29.694 1.00 95.56 189 ARG A O 1
ATOM 1527 N N . GLN A 1 190 ? 6.258 -6.238 -30.655 1.00 96.31 190 GLN A N 1
ATOM 1528 C CA . GLN A 1 190 ? 7.183 -7.046 -31.440 1.00 96.31 190 GLN A CA 1
ATOM 1529 C C . GLN A 1 190 ? 8.091 -7.892 -30.539 1.00 96.31 190 GLN A C 1
ATOM 1531 O O . GLN A 1 190 ? 8.159 -9.105 -30.723 1.00 96.31 190 GLN A O 1
ATOM 1536 N N . ALA A 1 191 ? 8.710 -7.297 -29.515 1.00 96.06 191 ALA A N 1
ATOM 1537 C CA . ALA A 1 191 ? 9.555 -8.021 -28.565 1.00 96.06 191 ALA A CA 1
ATOM 1538 C C . ALA A 1 191 ? 8.796 -9.149 -27.842 1.00 96.06 191 ALA A C 1
ATOM 1540 O O . ALA A 1 191 ? 9.318 -10.253 -27.682 1.00 96.06 191 ALA A O 1
ATOM 1541 N N . ARG A 1 192 ? 7.542 -8.910 -27.433 1.00 95.31 192 ARG A N 1
ATOM 1542 C CA . ARG A 1 192 ? 6.687 -9.941 -26.830 1.00 95.31 192 ARG A CA 1
ATOM 1543 C C . ARG A 1 192 ? 6.402 -11.085 -27.802 1.00 95.31 192 ARG A C 1
ATOM 1545 O O . ARG A 1 192 ? 6.497 -12.240 -27.401 1.00 95.31 192 ARG A O 1
ATOM 1552 N N . LEU A 1 193 ? 6.053 -10.777 -29.052 1.00 95.31 193 LEU A N 1
ATOM 1553 C CA . LEU A 1 193 ? 5.785 -11.789 -30.079 1.00 95.31 193 LEU A CA 1
ATOM 1554 C C . LEU A 1 193 ? 7.037 -12.606 -30.421 1.00 95.31 193 LEU A C 1
ATOM 1556 O O . LEU A 1 193 ? 6.919 -13.806 -30.646 1.00 95.31 193 LEU A O 1
ATOM 1560 N N . ILE A 1 194 ? 8.223 -11.990 -30.425 1.00 95.75 194 ILE A N 1
ATOM 1561 C CA . ILE A 1 194 ? 9.502 -12.696 -30.597 1.00 95.75 194 ILE A CA 1
ATOM 1562 C C . ILE A 1 194 ? 9.714 -13.685 -29.450 1.00 95.75 194 ILE A C 1
ATOM 1564 O O . ILE A 1 194 ? 9.854 -14.875 -29.710 1.00 95.75 194 ILE A O 1
ATOM 1568 N N . ARG A 1 195 ? 9.615 -13.231 -28.193 1.00 95.12 195 ARG A N 1
ATOM 1569 C CA . ARG A 1 195 ? 9.738 -14.112 -27.017 1.00 95.12 195 ARG A CA 1
ATOM 1570 C C . ARG A 1 195 ? 8.722 -15.252 -27.030 1.00 95.12 195 ARG A C 1
ATOM 1572 O O . ARG A 1 195 ? 9.037 -16.368 -26.641 1.00 95.12 195 ARG A O 1
ATOM 1579 N N . GLU A 1 196 ? 7.495 -14.983 -27.471 1.00 94.19 196 GLU A N 1
ATOM 1580 C CA . GLU A 1 196 ? 6.455 -16.007 -27.587 1.00 94.19 196 GLU A CA 1
ATOM 1581 C C . GLU A 1 196 ? 6.775 -17.038 -28.681 1.00 94.19 196 GLU A C 1
ATOM 1583 O O . GLU A 1 196 ? 6.452 -18.212 -28.522 1.00 94.19 196 GLU A O 1
ATOM 1588 N N . ARG A 1 197 ? 7.410 -16.620 -29.782 1.00 95.62 197 ARG A N 1
ATOM 1589 C CA . ARG A 1 197 ? 7.892 -17.532 -30.830 1.00 95.62 197 ARG A CA 1
ATOM 1590 C C . ARG A 1 197 ? 9.070 -18.368 -30.345 1.00 95.62 197 ARG A C 1
ATOM 1592 O O . ARG A 1 197 ? 9.093 -19.557 -30.625 1.00 95.62 197 ARG A O 1
ATOM 1599 N N . GLU A 1 198 ? 10.017 -17.764 -29.634 1.00 95.44 198 GLU A N 1
ATOM 1600 C CA . GLU A 1 198 ? 11.167 -18.463 -29.045 1.00 95.44 198 GLU A CA 1
ATOM 1601 C C . GLU A 1 198 ? 10.725 -19.497 -28.011 1.00 95.44 198 GLU A C 1
ATOM 1603 O O . GLU A 1 198 ? 11.188 -20.623 -28.057 1.00 95.44 198 GLU A O 1
ATOM 1608 N N . ALA A 1 199 ? 9.765 -19.161 -27.146 1.00 92.44 199 ALA A N 1
ATOM 1609 C CA . ALA A 1 199 ? 9.243 -20.087 -26.139 1.00 92.44 199 ALA A CA 1
ATOM 1610 C C . ALA A 1 199 ? 8.445 -21.272 -26.720 1.00 92.44 199 ALA A C 1
ATOM 1612 O O . ALA A 1 199 ? 8.124 -22.204 -25.987 1.00 92.44 199 ALA A O 1
ATOM 1613 N N . LYS A 1 200 ? 8.059 -21.209 -28.001 1.00 90.44 200 LYS A N 1
ATOM 1614 C CA . LYS A 1 200 ? 7.352 -22.283 -28.719 1.00 90.44 200 LYS A CA 1
ATOM 1615 C C . LYS A 1 200 ? 8.285 -23.145 -29.579 1.00 90.44 200 LYS A C 1
ATOM 1617 O O . LYS A 1 200 ? 7.801 -24.112 -30.162 1.00 90.44 200 LYS A O 1
ATOM 1622 N N . ARG A 1 201 ? 9.554 -22.753 -29.721 1.00 77.62 201 ARG A N 1
ATOM 1623 C CA . ARG A 1 201 ? 10.601 -23.541 -30.384 1.00 77.62 201 ARG A CA 1
ATOM 1624 C C . ARG A 1 201 ? 11.222 -24.500 -29.383 1.00 77.62 201 ARG A C 1
ATOM 1626 O O . ARG A 1 201 ? 11.581 -25.603 -29.835 1.00 77.62 201 ARG A O 1
#